Protein AF-A0A8S1IQI3-F1 (afdb_monomer_lite)

Structure (mmCIF, N/CA/C/O backbone):
data_AF-A0A8S1IQI3-F1
#
_entry.id   AF-A0A8S1IQI3-F1
#
loop_
_atom_site.group_PDB
_atom_site.id
_atom_site.type_symbol
_atom_site.label_atom_id
_atom_site.label_alt_id
_atom_site.label_comp_id
_atom_site.label_asym_id
_atom_site.label_entity_id
_atom_site.label_seq_id
_atom_site.pdbx_PDB_ins_code
_atom_site.Cartn_x
_atom_site.Cartn_y
_atom_site.Cartn_z
_atom_site.occupancy
_atom_site.B_iso_or_equiv
_atom_site.auth_seq_id
_atom_site.auth_comp_id
_atom_site.auth_asym_id
_atom_site.auth_atom_id
_atom_site.pdbx_PDB_model_num
ATOM 1 N N . GLU A 1 1 ? 33.396 -19.243 -4.203 1.00 84.50 1 GLU A N 1
ATOM 2 C CA . GLU A 1 1 ? 33.666 -18.156 -3.233 1.00 84.50 1 GLU A CA 1
ATOM 3 C C . GLU A 1 1 ? 32.642 -17.021 -3.334 1.00 84.50 1 GLU A C 1
ATOM 5 O O . GLU A 1 1 ? 32.035 -16.670 -2.332 1.00 84.50 1 GLU A O 1
ATOM 10 N N . GLU A 1 2 ? 32.372 -16.504 -4.535 1.00 88.75 2 GLU A N 1
ATOM 11 C CA . GLU A 1 2 ? 31.407 -15.418 -4.784 1.00 88.75 2 GLU A CA 1
ATOM 12 C C . GLU A 1 2 ? 29.975 -15.721 -4.306 1.00 88.75 2 GLU A C 1
ATOM 14 O O . GLU A 1 2 ? 29.384 -14.928 -3.577 1.00 88.75 2 GLU A O 1
ATOM 19 N N . ALA A 1 3 ? 29.456 -16.923 -4.577 1.00 89.69 3 ALA A N 1
ATOM 20 C CA . ALA A 1 3 ? 28.143 -17.346 -4.081 1.00 89.69 3 ALA A CA 1
ATOM 21 C C . ALA A 1 3 ? 28.041 -17.363 -2.539 1.00 89.69 3 ALA A C 1
ATOM 23 O O . ALA A 1 3 ? 26.967 -17.141 -1.983 1.00 89.69 3 ALA A O 1
ATOM 24 N N . ALA A 1 4 ? 29.148 -17.609 -1.828 1.00 91.69 4 ALA A N 1
ATOM 25 C CA . ALA A 1 4 ? 29.169 -17.572 -0.366 1.00 91.69 4 ALA A CA 1
ATOM 26 C C . ALA A 1 4 ? 29.151 -16.128 0.160 1.00 91.69 4 ALA A C 1
ATOM 28 O O . ALA A 1 4 ? 28.456 -15.850 1.136 1.00 91.69 4 ALA A O 1
ATOM 29 N N . LYS A 1 5 ? 29.849 -15.205 -0.522 1.00 92.81 5 LYS A N 1
ATOM 30 C CA . LYS A 1 5 ? 29.788 -13.762 -0.234 1.00 92.81 5 LYS A CA 1
ATOM 31 C C . LYS A 1 5 ? 28.371 -13.228 -0.448 1.00 92.81 5 LYS A C 1
ATOM 33 O O . LYS A 1 5 ? 27.832 -12.593 0.450 1.00 92.81 5 LYS A O 1
ATOM 38 N N . LEU A 1 6 ? 27.731 -13.589 -1.564 1.00 91.94 6 LEU A N 1
ATOM 39 C CA . LEU A 1 6 ? 26.362 -13.165 -1.875 1.00 91.94 6 LEU A CA 1
ATOM 40 C C . LEU A 1 6 ? 25.354 -13.637 -0.813 1.00 91.94 6 LEU A C 1
ATOM 42 O O . LEU A 1 6 ? 24.546 -12.852 -0.327 1.00 91.94 6 LEU A O 1
ATOM 46 N N . ARG A 1 7 ? 25.446 -14.906 -0.389 1.00 93.50 7 ARG A N 1
ATOM 47 C CA . ARG A 1 7 ? 24.593 -15.460 0.678 1.00 93.50 7 ARG A CA 1
ATOM 48 C C . ARG A 1 7 ? 24.831 -14.791 2.030 1.00 93.50 7 ARG A C 1
ATOM 50 O O . ARG A 1 7 ? 23.880 -14.607 2.782 1.00 93.50 7 ARG A O 1
ATOM 57 N N . LYS A 1 8 ? 26.080 -14.443 2.354 1.00 94.50 8 LYS A N 1
ATOM 58 C CA . LYS A 1 8 ? 26.407 -13.723 3.591 1.00 94.50 8 LYS A CA 1
ATOM 59 C C . LYS A 1 8 ? 25.780 -12.326 3.587 1.00 94.50 8 LYS A C 1
ATOM 61 O O . LYS A 1 8 ? 25.061 -12.005 4.525 1.00 94.50 8 LYS A O 1
ATOM 66 N N . CYS A 1 9 ? 25.961 -11.562 2.508 1.00 91.94 9 CYS A N 1
ATOM 67 C CA . CYS A 1 9 ? 25.351 -10.239 2.364 1.00 91.94 9 CYS A CA 1
ATOM 68 C C . CYS A 1 9 ? 23.815 -10.298 2.397 1.00 91.94 9 CYS A C 1
ATOM 70 O O . CYS A 1 9 ? 23.189 -9.449 3.024 1.00 91.94 9 CYS A O 1
ATOM 72 N N . ALA A 1 10 ? 23.200 -11.310 1.772 1.00 89.19 10 ALA A N 1
ATOM 73 C CA . ALA A 1 10 ? 21.749 -11.501 1.824 1.00 89.19 10 ALA A CA 1
ATOM 74 C C . ALA A 1 10 ? 21.250 -11.723 3.263 1.00 89.19 10 ALA A C 1
ATOM 76 O O . ALA A 1 10 ? 20.321 -11.051 3.696 1.00 89.19 10 ALA A O 1
ATOM 77 N N . ARG A 1 11 ? 21.922 -12.586 4.038 1.00 92.50 11 ARG A N 1
ATOM 78 C CA . ARG A 1 11 ? 21.576 -12.833 5.449 1.00 92.50 11 ARG A CA 1
ATOM 79 C C . ARG A 1 11 ? 21.766 -11.606 6.334 1.00 92.50 11 ARG A C 1
ATOM 81 O O . ARG A 1 11 ? 20.945 -11.360 7.207 1.00 92.50 11 ARG A O 1
ATOM 88 N N . GLU A 1 12 ? 22.839 -10.847 6.126 1.00 93.56 12 GLU A N 1
ATOM 89 C CA . GLU A 1 12 ? 23.081 -9.597 6.859 1.00 93.56 12 GLU A CA 1
ATOM 90 C C . GLU A 1 12 ? 21.984 -8.567 6.566 1.00 93.56 12 GLU A C 1
ATOM 92 O O . GLU A 1 12 ? 21.479 -7.925 7.486 1.00 93.56 12 GLU A O 1
ATOM 97 N N . ARG A 1 13 ? 21.551 -8.468 5.303 1.00 89.12 13 ARG A N 1
ATOM 98 C CA . ARG A 1 13 ? 20.430 -7.610 4.909 1.00 89.12 13 ARG A CA 1
ATOM 99 C C . ARG A 1 13 ? 19.114 -8.068 5.533 1.00 89.12 13 ARG A C 1
ATOM 101 O O . ARG A 1 13 ? 18.403 -7.246 6.096 1.00 89.12 13 ARG A O 1
ATOM 108 N N . GLU A 1 14 ? 18.800 -9.360 5.481 1.00 89.00 14 GLU A N 1
ATOM 109 C CA . GLU A 1 14 ? 17.601 -9.918 6.122 1.00 89.00 14 GLU A CA 1
ATOM 110 C C . GLU A 1 14 ? 17.593 -9.676 7.638 1.00 89.00 14 GLU A C 1
ATOM 112 O O . GLU A 1 14 ? 16.564 -9.293 8.193 1.00 89.00 14 GLU A O 1
ATOM 117 N N . ALA A 1 15 ? 18.739 -9.847 8.305 1.00 92.81 15 ALA A N 1
ATOM 118 C CA . ALA A 1 15 ? 18.881 -9.572 9.732 1.00 92.81 15 ALA A CA 1
ATOM 119 C C . ALA A 1 15 ? 18.681 -8.082 10.051 1.00 92.81 15 ALA A C 1
ATOM 121 O O . ALA A 1 15 ? 17.967 -7.752 10.995 1.00 92.81 15 ALA A O 1
ATOM 122 N N . SER A 1 16 ? 19.245 -7.184 9.238 1.00 92.06 16 SER A N 1
ATOM 123 C CA . SER A 1 16 ? 19.033 -5.739 9.375 1.00 92.06 16 SER A CA 1
ATOM 124 C C . SER A 1 16 ? 17.568 -5.350 9.163 1.00 92.06 16 SER A C 1
ATOM 126 O O . SER A 1 16 ? 17.027 -4.566 9.940 1.00 92.06 16 SER A O 1
ATOM 128 N N . ASN A 1 17 ? 16.911 -5.908 8.142 1.00 90.81 17 ASN A N 1
ATOM 129 C CA . ASN A 1 17 ? 15.495 -5.657 7.863 1.00 90.81 17 ASN A CA 1
ATOM 130 C C . ASN A 1 17 ? 14.622 -6.116 9.040 1.00 90.81 17 ASN A C 1
ATOM 132 O O . ASN A 1 17 ? 13.734 -5.394 9.484 1.00 90.81 17 ASN A O 1
ATOM 136 N N . ARG A 1 18 ? 14.907 -7.304 9.586 1.00 92.75 18 ARG A N 1
ATOM 137 C CA . ARG A 1 18 ? 14.199 -7.834 10.754 1.00 92.75 18 ARG A CA 1
ATOM 138 C C . ARG A 1 18 ? 14.389 -6.950 11.984 1.00 92.75 18 ARG A C 1
ATOM 140 O O . ARG A 1 18 ? 13.404 -6.625 12.635 1.00 92.75 18 ARG A O 1
ATOM 147 N N . ALA A 1 19 ? 15.615 -6.503 12.249 1.00 93.75 19 ALA A N 1
ATOM 148 C CA . ALA A 1 19 ? 15.902 -5.610 13.367 1.00 93.75 19 ALA A CA 1
ATOM 149 C C . ALA A 1 19 ? 15.126 -4.284 13.266 1.00 93.75 19 ALA A C 1
ATOM 151 O O . ALA A 1 19 ? 14.633 -3.786 14.272 1.00 93.75 19 ALA A O 1
ATOM 152 N N . GLN A 1 20 ? 14.958 -3.719 12.064 1.00 91.81 20 GLN A N 1
ATOM 153 C CA . GLN A 1 20 ? 14.146 -2.509 11.873 1.00 91.81 20 GLN A CA 1
ATOM 154 C C . GLN A 1 20 ? 12.665 -2.736 12.208 1.00 91.81 20 GLN A C 1
ATOM 156 O O . GLN A 1 20 ? 12.056 -1.897 12.871 1.00 91.81 2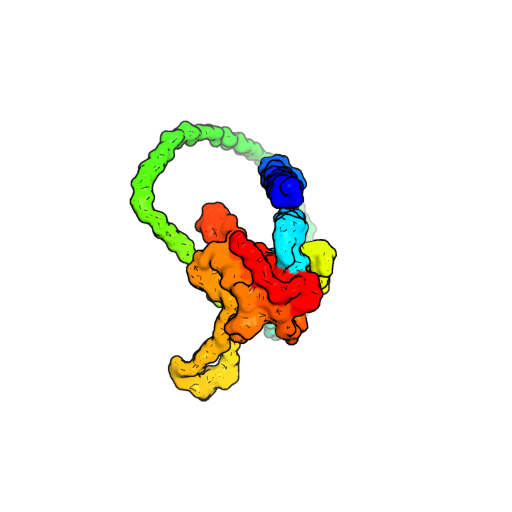0 GLN A O 1
ATOM 161 N N . ILE A 1 21 ? 12.100 -3.873 11.791 1.00 90.75 21 ILE A N 1
ATOM 162 C CA . ILE A 1 21 ? 10.708 -4.247 12.091 1.00 90.75 21 ILE A CA 1
ATOM 163 C C . ILE A 1 21 ? 10.520 -4.483 13.595 1.00 90.75 21 ILE A C 1
ATOM 165 O O . ILE A 1 21 ? 9.550 -4.001 14.181 1.00 90.75 21 ILE A O 1
ATOM 169 N N . GLU A 1 22 ? 11.451 -5.197 14.230 1.00 93.62 22 GLU A N 1
ATOM 170 C CA . GLU A 1 22 ? 11.434 -5.462 15.673 1.00 93.62 22 GLU A CA 1
ATOM 171 C C . GLU A 1 22 ? 11.546 -4.163 16.479 1.00 93.62 22 GLU A C 1
ATOM 173 O O . GLU A 1 22 ? 10.767 -3.957 17.407 1.00 93.62 22 GLU A O 1
ATOM 178 N N . ASN A 1 23 ? 12.431 -3.246 16.079 1.00 91.94 23 ASN A N 1
ATOM 179 C CA . ASN A 1 23 ? 12.573 -1.939 16.720 1.00 91.94 23 ASN A CA 1
ATOM 180 C C . ASN A 1 23 ? 11.294 -1.101 16.611 1.00 91.94 23 ASN A C 1
ATOM 182 O O . ASN A 1 23 ? 10.874 -0.504 17.600 1.00 91.94 23 ASN A O 1
ATOM 186 N N . LEU A 1 24 ? 10.651 -1.070 15.438 1.00 91.56 24 LEU A N 1
ATOM 187 C CA . LEU A 1 24 ? 9.385 -0.352 15.279 1.00 91.56 24 LEU A CA 1
ATOM 188 C C . LEU A 1 24 ? 8.278 -0.984 16.131 1.00 91.56 24 LEU A C 1
ATOM 190 O O . LEU A 1 24 ? 7.539 -0.272 16.803 1.00 91.56 24 LEU A O 1
ATOM 194 N N . SER A 1 25 ? 8.202 -2.314 16.156 1.00 90.12 25 SER A N 1
ATOM 195 C CA . SER A 1 25 ? 7.224 -3.043 16.973 1.00 90.12 25 SER A CA 1
ATOM 196 C C . SER A 1 25 ? 7.428 -2.779 18.468 1.00 90.12 25 SER A C 1
ATOM 198 O O . SER A 1 25 ? 6.461 -2.565 19.195 1.00 90.12 25 SER A O 1
ATOM 200 N N . ALA A 1 26 ? 8.683 -2.737 18.924 1.00 91.69 26 ALA A N 1
ATOM 201 C CA . ALA A 1 26 ? 9.029 -2.402 20.300 1.00 91.69 26 ALA A CA 1
ATOM 202 C C . ALA A 1 26 ? 8.663 -0.951 20.651 1.00 91.69 26 ALA A C 1
ATOM 204 O O . ALA A 1 26 ? 8.119 -0.721 21.727 1.00 91.69 26 ALA A O 1
ATOM 205 N N . ALA A 1 27 ? 8.898 0.004 19.743 1.00 90.25 27 ALA A N 1
ATOM 206 C CA . ALA A 1 27 ? 8.535 1.412 19.930 1.00 90.25 27 ALA A CA 1
ATOM 207 C C . ALA A 1 27 ? 7.010 1.632 19.997 1.00 90.25 27 ALA A C 1
ATOM 209 O O . ALA A 1 27 ? 6.528 2.480 20.745 1.00 90.25 27 ALA A O 1
ATOM 210 N N . VAL A 1 28 ? 6.232 0.849 19.241 1.00 89.69 28 VAL A N 1
ATOM 211 C CA . VAL A 1 28 ? 4.763 0.849 19.349 1.00 89.69 28 VAL A CA 1
ATOM 212 C C . VAL A 1 28 ? 4.325 0.247 20.685 1.00 89.69 28 VAL A C 1
ATOM 214 O O . VAL A 1 28 ? 3.498 0.829 21.379 1.00 89.69 28 VAL A O 1
ATOM 217 N N . ALA A 1 29 ? 4.907 -0.888 21.084 1.00 89.12 29 ALA A N 1
ATOM 218 C CA . ALA A 1 29 ? 4.564 -1.557 22.339 1.00 89.12 29 ALA A CA 1
ATOM 219 C C . ALA A 1 29 ? 4.942 -0.740 23.588 1.00 89.12 29 ALA A C 1
ATOM 221 O O . ALA A 1 29 ? 4.267 -0.840 24.610 1.00 89.12 29 ALA A O 1
ATOM 222 N N . SER A 1 30 ? 6.004 0.068 23.518 1.00 91.38 30 SER A N 1
ATOM 223 C CA . SER A 1 30 ? 6.426 0.963 24.601 1.00 91.38 30 SER A CA 1
ATOM 224 C C . SER A 1 30 ? 5.626 2.269 24.671 1.00 91.38 30 SER A C 1
ATOM 226 O O . SER A 1 30 ? 5.802 3.026 25.625 1.00 91.38 30 SER A O 1
ATOM 228 N N . GLY A 1 31 ? 4.770 2.548 23.681 1.00 87.62 31 GLY A N 1
ATOM 229 C CA . GLY A 1 31 ? 4.043 3.812 23.570 1.00 87.62 31 GLY A CA 1
ATOM 230 C C . GLY A 1 31 ? 4.914 5.002 23.150 1.00 87.62 31 GLY A C 1
ATOM 231 O O . GLY A 1 31 ? 4.476 6.141 23.279 1.00 87.62 31 GLY A O 1
ATOM 232 N N . GLU A 1 32 ? 6.135 4.771 22.650 1.00 87.00 32 GLU A N 1
ATOM 233 C CA . GLU A 1 32 ? 6.993 5.833 22.097 1.00 87.00 32 GLU A CA 1
ATOM 234 C C . GLU A 1 32 ? 6.348 6.473 20.858 1.00 87.00 32 GLU A C 1
ATOM 236 O O . GLU A 1 32 ? 6.456 7.680 20.637 1.00 87.00 32 GLU A O 1
ATOM 241 N N . VAL A 1 33 ? 5.650 5.666 20.055 1.00 82.12 33 VAL A N 1
ATOM 242 C CA . VAL A 1 33 ? 4.897 6.141 18.892 1.00 82.12 33 VAL A CA 1
ATOM 243 C C . VAL A 1 33 ? 3.468 6.463 19.319 1.00 82.12 33 VAL A C 1
ATOM 245 O O . VAL A 1 33 ? 2.634 5.571 19.451 1.00 82.12 33 VAL A O 1
ATOM 248 N N . VAL A 1 34 ? 3.204 7.751 19.544 1.00 77.81 34 VAL A N 1
ATOM 249 C CA . VAL A 1 34 ? 1.890 8.253 19.983 1.00 77.81 34 VAL A CA 1
ATOM 250 C C . VAL A 1 34 ? 0.991 8.617 18.796 1.00 77.81 34 VAL A C 1
ATOM 252 O O . VAL A 1 34 ? -0.219 8.421 18.859 1.00 77.81 34 VAL A O 1
ATOM 255 N N . ASP A 1 35 ? 1.573 9.125 17.705 1.00 87.44 35 ASP A N 1
ATOM 256 C CA . ASP A 1 35 ? 0.842 9.540 16.502 1.00 87.44 35 ASP A CA 1
ATOM 257 C C . ASP A 1 35 ? 0.731 8.380 15.485 1.00 87.44 35 ASP A C 1
ATOM 259 O O . ASP A 1 35 ? 1.764 7.896 14.999 1.00 87.44 35 ASP A O 1
ATOM 263 N N . PRO A 1 36 ? -0.490 7.948 15.103 1.00 85.62 36 PRO A N 1
ATOM 264 C CA . PRO A 1 36 ? -0.699 6.940 14.062 1.00 85.62 36 PRO A CA 1
ATOM 265 C C . PRO A 1 36 ? -0.048 7.293 12.717 1.00 85.62 36 PRO A C 1
ATOM 267 O O . PRO A 1 36 ? 0.413 6.400 12.002 1.00 85.62 36 PRO A O 1
ATOM 270 N N . LEU A 1 37 ? 0.039 8.580 12.365 1.00 88.19 37 LEU A N 1
ATOM 271 C CA . LEU A 1 37 ? 0.679 8.995 11.115 1.00 88.19 37 LEU A CA 1
ATOM 272 C C . LEU A 1 37 ? 2.198 8.802 11.165 1.00 88.19 37 LEU A C 1
ATOM 274 O O . LEU A 1 37 ? 2.797 8.428 10.155 1.00 88.19 37 LEU A O 1
ATOM 278 N N . ASP A 1 38 ? 2.835 8.998 12.324 1.00 89.25 38 ASP A N 1
ATOM 279 C CA . ASP A 1 38 ? 4.263 8.702 12.492 1.00 89.25 38 ASP A CA 1
ATOM 280 C C . ASP A 1 38 ? 4.541 7.199 12.354 1.00 89.25 38 ASP A C 1
ATOM 282 O O . ASP A 1 38 ? 5.490 6.804 11.671 1.00 89.25 38 ASP A O 1
ATOM 286 N N . LEU A 1 39 ? 3.660 6.347 12.896 1.00 90.50 39 LEU A N 1
ATOM 287 C CA . LEU A 1 39 ? 3.737 4.899 12.683 1.00 90.50 39 LEU A CA 1
ATOM 288 C C . LEU A 1 39 ? 3.705 4.555 11.189 1.00 90.50 39 LEU A C 1
ATOM 290 O O . LEU A 1 39 ? 4.573 3.830 10.696 1.00 90.50 39 LEU A O 1
ATOM 294 N N . PHE A 1 40 ? 2.742 5.105 10.448 1.00 91.50 40 PHE A N 1
ATOM 295 C CA . PHE A 1 40 ? 2.626 4.865 9.012 1.00 91.50 40 PHE A CA 1
ATOM 296 C C . PHE A 1 40 ? 3.835 5.372 8.223 1.00 91.50 40 PHE A C 1
ATOM 298 O O . PHE A 1 40 ? 4.307 4.665 7.329 1.00 91.50 40 PHE A O 1
ATOM 305 N N . ARG A 1 41 ? 4.398 6.535 8.576 1.00 90.56 41 ARG A N 1
ATOM 306 C CA . ARG A 1 41 ? 5.619 7.062 7.940 1.00 90.56 41 ARG A CA 1
ATOM 307 C C . ARG A 1 41 ? 6.810 6.136 8.160 1.00 90.56 41 ARG A C 1
ATOM 309 O O . ARG A 1 41 ? 7.521 5.817 7.204 1.00 90.56 41 ARG A O 1
ATOM 316 N N . ARG A 1 42 ? 7.009 5.652 9.390 1.00 90.94 42 ARG A N 1
ATOM 317 C CA . ARG A 1 42 ? 8.083 4.697 9.711 1.00 90.94 42 ARG A CA 1
ATOM 318 C C . ARG A 1 42 ? 7.891 3.373 8.966 1.00 90.94 42 ARG A C 1
ATOM 320 O O . ARG A 1 42 ? 8.841 2.890 8.353 1.00 90.94 42 ARG A O 1
ATOM 327 N N . CYS A 1 43 ? 6.671 2.830 8.937 1.00 91.75 43 CYS A N 1
ATOM 328 C CA . CYS A 1 43 ? 6.334 1.631 8.160 1.00 91.75 43 CYS A CA 1
ATOM 329 C C . CYS A 1 43 ? 6.647 1.806 6.667 1.00 91.75 43 CYS A C 1
ATOM 331 O O . CYS A 1 43 ? 7.324 0.963 6.075 1.00 91.75 43 CYS A O 1
ATOM 333 N N . ALA A 1 44 ? 6.205 2.912 6.061 1.00 91.69 44 ALA A N 1
ATOM 334 C CA . ALA A 1 44 ? 6.456 3.200 4.653 1.00 91.69 44 ALA A CA 1
ATOM 335 C C . ALA A 1 44 ? 7.959 3.319 4.350 1.00 91.69 44 ALA A C 1
ATOM 337 O O . ALA A 1 44 ? 8.431 2.783 3.345 1.00 91.69 44 ALA A O 1
ATOM 338 N N . GLY A 1 45 ? 8.721 3.954 5.247 1.00 90.25 45 GLY A N 1
ATOM 339 C CA . GLY A 1 45 ? 10.178 4.052 5.159 1.00 90.25 45 GLY A CA 1
ATOM 340 C C . GLY A 1 45 ? 10.881 2.692 5.210 1.00 90.25 45 GLY A C 1
ATOM 341 O O . GLY A 1 45 ? 11.749 2.427 4.378 1.00 90.25 45 GLY A O 1
ATOM 342 N N . ILE A 1 46 ? 10.479 1.805 6.129 1.00 91.25 46 ILE A N 1
ATOM 343 C CA . ILE A 1 46 ? 11.027 0.440 6.221 1.00 91.25 46 ILE A CA 1
ATOM 344 C C . ILE A 1 46 ? 10.725 -0.339 4.940 1.00 91.25 46 ILE A C 1
ATOM 346 O O . ILE A 1 46 ? 11.632 -0.923 4.355 1.00 91.25 46 ILE A O 1
ATOM 350 N N . VAL A 1 47 ? 9.483 -0.316 4.447 1.00 91.44 47 VAL A N 1
ATOM 351 C CA . VAL A 1 47 ? 9.120 -1.030 3.210 1.00 91.44 47 VAL A CA 1
ATOM 352 C C . VAL A 1 47 ? 9.935 -0.523 2.019 1.00 91.44 47 VAL A C 1
ATOM 354 O O . VAL A 1 47 ? 10.498 -1.334 1.282 1.00 91.44 47 VAL A O 1
ATOM 357 N N . ALA A 1 48 ? 10.064 0.794 1.854 1.00 88.88 48 ALA A N 1
ATOM 358 C CA . ALA A 1 48 ? 10.848 1.377 0.767 1.00 88.88 48 ALA A CA 1
ATOM 359 C C . ALA A 1 48 ? 12.353 1.039 0.864 1.00 88.88 48 ALA A C 1
ATOM 361 O O . ALA A 1 48 ? 13.013 0.846 -0.156 1.00 88.88 48 ALA A O 1
ATOM 362 N N . ALA A 1 49 ? 12.908 0.930 2.076 1.00 87.62 49 ALA A N 1
ATOM 363 C CA . ALA A 1 49 ? 14.314 0.572 2.288 1.00 87.62 49 ALA A CA 1
ATOM 364 C C . ALA A 1 49 ? 14.585 -0.938 2.127 1.00 87.62 49 ALA A C 1
ATOM 366 O O . ALA A 1 49 ? 15.635 -1.357 1.623 1.00 87.62 49 ALA A O 1
ATOM 367 N N . CYS A 1 50 ? 13.646 -1.774 2.567 1.00 88.62 50 CYS A N 1
ATOM 368 C CA . CYS A 1 50 ? 13.825 -3.219 2.654 1.00 88.62 50 CYS A CA 1
ATOM 369 C C . CYS A 1 50 ? 13.412 -3.964 1.381 1.00 88.62 50 CYS A C 1
ATOM 371 O O . CYS A 1 50 ? 13.901 -5.075 1.163 1.00 88.62 50 CYS A O 1
ATOM 373 N N . THR A 1 51 ? 12.555 -3.377 0.543 1.00 88.38 51 THR A N 1
ATOM 374 C CA . THR A 1 51 ? 11.987 -4.036 -0.643 1.00 88.38 51 THR A CA 1
ATOM 375 C C . THR A 1 51 ? 12.499 -3.435 -1.957 1.00 88.38 51 THR A C 1
ATOM 377 O O . THR A 1 51 ? 13.308 -2.508 -1.974 1.00 88.38 51 THR A O 1
ATOM 380 N N . ALA A 1 52 ? 12.071 -4.011 -3.085 1.00 86.94 52 ALA A N 1
ATOM 381 C CA . ALA A 1 52 ? 12.313 -3.439 -4.410 1.00 86.94 52 ALA A CA 1
ATOM 382 C C . ALA A 1 52 ? 11.326 -2.309 -4.760 1.00 86.94 52 ALA A C 1
ATOM 384 O O . ALA A 1 52 ? 11.539 -1.611 -5.754 1.00 86.94 52 ALA A O 1
ATOM 385 N N . ALA A 1 53 ? 10.259 -2.136 -3.969 1.00 89.88 53 ALA A N 1
ATOM 386 C CA . ALA A 1 53 ? 9.295 -1.066 -4.157 1.00 89.88 53 ALA A CA 1
ATOM 387 C C . ALA A 1 53 ? 9.955 0.274 -3.826 1.00 89.88 53 ALA A C 1
ATOM 389 O O . ALA A 1 53 ? 10.496 0.471 -2.739 1.00 89.88 53 ALA A O 1
ATOM 390 N N . LYS A 1 54 ? 9.927 1.196 -4.787 1.00 85.19 54 LYS A N 1
ATOM 391 C CA . LYS A 1 54 ? 10.468 2.551 -4.608 1.00 85.19 54 LYS A CA 1
ATOM 392 C C . LYS A 1 54 ? 9.461 3.494 -3.981 1.00 85.19 54 LYS A C 1
ATOM 394 O O . LYS A 1 54 ? 9.828 4.546 -3.478 1.00 85.19 54 LYS A O 1
ATOM 399 N N . SER A 1 55 ? 8.192 3.128 -4.049 1.00 90.62 55 SER A N 1
ATOM 400 C CA . SER A 1 55 ? 7.079 3.921 -3.565 1.00 90.62 55 SER A CA 1
ATOM 401 C C . SER A 1 55 ? 6.306 3.073 -2.578 1.00 90.62 55 SER A C 1
ATOM 403 O O . SER A 1 55 ? 5.920 1.950 -2.892 1.00 90.62 55 SER A O 1
ATOM 405 N N . CYS A 1 56 ? 6.128 3.601 -1.374 1.00 93.81 56 CYS A N 1
ATOM 406 C CA . CYS A 1 56 ? 5.263 3.023 -0.360 1.00 93.81 56 CYS A CA 1
ATOM 407 C C . CYS A 1 56 ? 4.417 4.147 0.222 1.00 93.81 56 CYS A C 1
ATOM 409 O O . CYS A 1 56 ? 4.950 5.214 0.522 1.00 93.81 56 CYS A O 1
ATOM 411 N N . TYR A 1 57 ? 3.116 3.937 0.342 1.00 94.00 57 TYR A N 1
ATOM 412 C CA . TYR A 1 57 ? 2.171 4.943 0.809 1.00 94.00 57 TYR A CA 1
ATOM 413 C C . TYR A 1 57 ? 1.022 4.287 1.562 1.00 94.00 57 TYR A C 1
ATOM 415 O O . TYR A 1 57 ? 0.741 3.100 1.393 1.00 94.00 57 TYR A O 1
ATOM 423 N N . VAL A 1 58 ? 0.371 5.066 2.418 1.00 94.94 58 VAL A N 1
ATOM 424 C CA . VAL A 1 58 ? -0.752 4.615 3.236 1.00 94.94 58 VAL A CA 1
ATOM 425 C C . VAL A 1 58 ? -1.983 5.428 2.893 1.00 94.94 58 VAL A C 1
ATOM 427 O O . VAL A 1 58 ? -1.918 6.656 2.836 1.00 94.94 58 VAL A O 1
ATOM 430 N N . ALA A 1 59 ? -3.094 4.725 2.693 1.00 94.94 59 ALA A N 1
ATOM 431 C CA . ALA A 1 59 ? -4.410 5.332 2.601 1.00 94.94 59 ALA A CA 1
ATOM 432 C C . ALA A 1 59 ? -5.276 4.953 3.804 1.00 94.94 59 ALA A C 1
ATOM 434 O O . ALA A 1 59 ? -5.253 3.798 4.225 1.00 94.94 59 ALA A O 1
ATOM 435 N N . LEU A 1 60 ? -6.033 5.901 4.344 1.00 94.56 60 LEU A N 1
ATOM 436 C CA . LEU A 1 60 ? -7.062 5.652 5.349 1.00 94.56 60 LEU A CA 1
ATOM 437 C C . LEU A 1 60 ? -8.367 5.260 4.661 1.00 94.56 60 LEU A C 1
ATOM 439 O O . LEU A 1 60 ? -8.660 5.734 3.565 1.00 94.56 60 LEU A O 1
ATOM 443 N N . VAL A 1 61 ? -9.136 4.383 5.304 1.00 95.12 61 VAL A N 1
ATOM 444 C CA . VAL A 1 61 ? -10.511 4.076 4.900 1.00 95.12 61 VAL A CA 1
ATOM 445 C C . VAL A 1 61 ? -11.411 5.093 5.591 1.00 95.12 61 VAL A C 1
ATOM 447 O O . VAL A 1 61 ? -11.492 5.091 6.818 1.00 95.12 61 VAL A O 1
ATOM 450 N N . VAL A 1 62 ? -12.034 5.973 4.809 1.00 93.69 62 VAL A N 1
ATOM 451 C CA . VAL A 1 62 ? -12.815 7.106 5.319 1.00 93.69 62 VAL A CA 1
ATOM 452 C C . VAL A 1 62 ? -14.268 6.959 4.889 1.00 93.69 62 VAL A C 1
ATOM 454 O O . VAL A 1 62 ? -14.562 6.748 3.707 1.00 93.69 62 VAL A O 1
ATOM 457 N N . ASP A 1 63 ? -15.175 7.068 5.856 1.00 87.75 63 ASP A N 1
ATOM 458 C CA . ASP A 1 63 ? -16.609 7.142 5.603 1.00 87.75 63 ASP A CA 1
ATOM 459 C C . ASP A 1 63 ? -16.947 8.529 5.054 1.00 87.75 63 ASP A C 1
ATOM 461 O O . ASP A 1 63 ? -16.472 9.546 5.557 1.00 87.75 63 ASP A O 1
ATOM 465 N N . LYS A 1 64 ? -17.773 8.593 4.008 1.00 72.56 64 LYS A N 1
ATOM 466 C CA . LYS A 1 64 ? -18.307 9.875 3.551 1.00 72.56 64 LYS A CA 1
ATOM 467 C C . LYS A 1 64 ? -19.241 10.414 4.638 1.00 72.56 64 LYS A C 1
ATOM 469 O O . LYS A 1 64 ? -20.350 9.901 4.775 1.00 72.56 64 LYS A O 1
ATOM 474 N N . GLU A 1 65 ? -18.811 11.433 5.381 1.00 59.00 65 GLU A N 1
ATOM 475 C CA . GLU A 1 65 ? -19.733 12.236 6.188 1.00 59.00 65 GLU A CA 1
ATOM 476 C C . GLU A 1 65 ? -20.813 12.792 5.246 1.00 59.00 65 GLU A C 1
ATOM 478 O O . GLU A 1 65 ? -20.515 13.425 4.225 1.00 59.00 65 GLU A O 1
ATOM 483 N N . GLU A 1 66 ? -22.077 12.462 5.520 1.00 51.16 66 GLU A N 1
ATOM 484 C CA . GLU A 1 66 ? -23.197 13.125 4.858 1.00 51.16 66 GLU A CA 1
ATOM 485 C C . GLU A 1 66 ? -23.145 14.603 5.272 1.00 51.16 66 GLU A C 1
ATOM 487 O O . GLU A 1 66 ? -22.948 14.872 6.459 1.00 51.16 66 GLU A O 1
ATOM 492 N N . PRO A 1 67 ? -23.249 15.563 4.329 1.00 52.06 67 PRO A N 1
ATOM 493 C CA . PRO A 1 67 ? -23.295 16.969 4.702 1.00 52.06 67 PRO A CA 1
ATOM 494 C C . PRO A 1 67 ? -24.444 17.148 5.691 1.00 52.06 67 PRO A C 1
ATOM 496 O O . PRO A 1 67 ? -25.560 16.696 5.413 1.00 52.06 67 PRO A O 1
ATOM 499 N N . GLU A 1 68 ? -24.155 17.743 6.852 1.00 50.72 68 GLU A N 1
ATOM 500 C CA . GLU A 1 68 ? -25.197 18.076 7.819 1.00 50.72 68 GLU A CA 1
ATOM 501 C C . GLU A 1 68 ? -26.287 18.843 7.064 1.00 50.72 68 GLU A C 1
ATOM 503 O O . GLU A 1 68 ? -25.952 19.756 6.300 1.00 50.72 68 GLU A O 1
ATOM 508 N N . PRO A 1 69 ? -27.564 18.436 7.178 1.00 55.16 69 PRO A N 1
ATOM 509 C CA . PRO A 1 69 ? -28.630 19.126 6.478 1.00 55.16 69 PRO A CA 1
ATOM 510 C C . PRO A 1 69 ? -28.558 20.595 6.880 1.00 55.16 69 PRO A C 1
ATOM 512 O O . PRO A 1 69 ? -28.613 20.901 8.074 1.00 55.16 69 PRO A O 1
ATOM 515 N N . GLU A 1 70 ? -28.391 21.482 5.894 1.00 49.91 70 GLU A N 1
ATOM 516 C CA . GLU A 1 70 ? -28.577 22.913 6.096 1.00 49.91 70 GLU A CA 1
ATOM 517 C C . GLU A 1 70 ? -29.960 23.049 6.729 1.00 49.91 70 GLU A C 1
ATOM 519 O O . GLU A 1 70 ? -30.974 22.728 6.105 1.00 49.91 70 GLU A O 1
ATOM 524 N N . LEU A 1 71 ? -29.996 23.396 8.018 1.00 61.34 71 LEU A N 1
ATOM 525 C CA . LEU A 1 71 ? -31.234 23.814 8.648 1.00 61.34 71 LEU A CA 1
ATOM 526 C C . LEU A 1 71 ? -31.681 24.999 7.804 1.00 61.34 71 LEU A C 1
ATOM 528 O O . LEU A 1 71 ? -30.973 26.006 7.785 1.00 61.34 71 LEU A O 1
ATOM 532 N N . GLU A 1 72 ? -32.770 24.831 7.049 1.00 58.59 72 GLU A N 1
ATOM 533 C CA . GLU A 1 72 ? -33.427 25.937 6.363 1.00 58.59 72 GLU A CA 1
ATOM 534 C C . GLU A 1 72 ? -33.528 27.057 7.400 1.00 58.59 72 GLU A C 1
ATOM 536 O O . GLU A 1 72 ? -34.165 26.883 8.443 1.00 58.59 72 GLU A O 1
ATOM 541 N N . GLU A 1 73 ? -32.775 28.141 7.192 1.00 50.56 73 GLU A N 1
ATOM 542 C CA . GLU A 1 73 ? -32.889 29.323 8.028 1.00 50.56 73 GLU A CA 1
ATOM 543 C C . GLU A 1 73 ? -34.343 29.760 7.877 1.00 50.56 73 GLU A C 1
ATOM 545 O O . GLU A 1 73 ? -34.749 30.195 6.800 1.00 50.56 73 GLU A O 1
ATOM 550 N N . ASP A 1 74 ? -35.143 29.526 8.922 1.00 46.31 74 ASP A N 1
ATOM 551 C CA . ASP A 1 74 ? -36.524 29.972 8.991 1.00 46.31 74 ASP A CA 1
ATOM 552 C C . ASP A 1 74 ? -36.537 31.462 8.640 1.00 46.31 74 ASP A C 1
ATOM 554 O O . ASP A 1 74 ? -36.087 32.314 9.412 1.00 46.31 74 ASP A O 1
ATOM 558 N N . ASP A 1 75 ? -37.048 31.757 7.449 1.00 50.00 75 ASP A N 1
ATOM 559 C CA . ASP A 1 75 ? -37.268 33.093 6.919 1.00 50.00 75 ASP A CA 1
ATOM 560 C C . ASP A 1 75 ? -38.460 33.699 7.684 1.00 50.00 75 ASP A C 1
ATOM 562 O O . ASP A 1 75 ? -39.585 33.808 7.192 1.00 50.00 75 ASP A O 1
ATOM 566 N N . VAL A 1 76 ? -38.248 34.020 8.965 1.00 47.75 76 VAL A N 1
ATOM 567 C CA . VAL A 1 76 ? -39.179 34.818 9.769 1.00 47.75 76 VAL A CA 1
ATOM 568 C C . VAL A 1 76 ? -38.907 36.293 9.492 1.00 47.75 76 VAL A C 1
ATOM 570 O O . VAL A 1 76 ? -38.363 37.029 10.314 1.00 47.75 76 VAL A O 1
ATOM 573 N N . GLU A 1 77 ? -39.345 36.752 8.320 1.00 47.12 77 GLU A N 1
ATOM 574 C CA . GLU A 1 77 ? -39.782 38.138 8.189 1.00 47.12 77 GLU A CA 1
ATOM 575 C C . GLU A 1 77 ? -41.051 38.327 9.035 1.00 47.12 77 GLU A C 1
ATOM 577 O O . GLU A 1 77 ? -42.166 38.008 8.620 1.00 47.12 77 GLU A O 1
ATOM 582 N N . SER A 1 78 ? -40.900 38.897 10.229 1.00 41.53 78 SER A N 1
ATOM 583 C CA . SER A 1 78 ? -41.935 39.774 10.774 1.00 41.53 78 SER A CA 1
ATOM 584 C C . SER A 1 78 ? -41.316 40.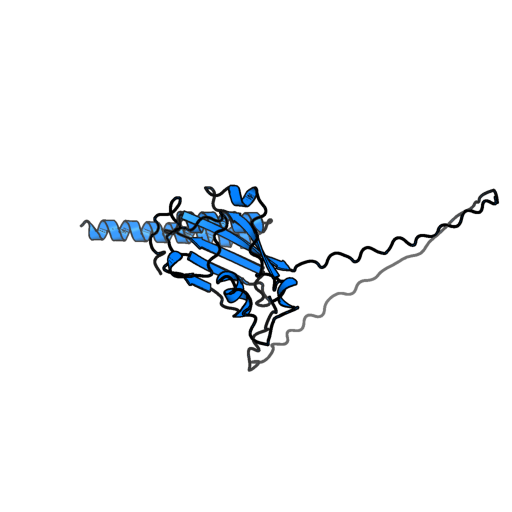829 11.685 1.00 41.53 78 SER A C 1
ATOM 586 O O . SER A 1 78 ? -40.993 40.578 12.846 1.00 41.53 78 SER A O 1
ATOM 588 N N . ASP A 1 79 ? -41.168 42.011 11.102 1.00 41.75 79 ASP A N 1
ATOM 589 C CA . ASP A 1 79 ? -41.024 43.306 11.752 1.00 41.75 79 ASP A CA 1
ATOM 590 C C . ASP A 1 79 ? -42.250 43.571 12.652 1.00 41.75 79 ASP A C 1
ATOM 592 O O . ASP A 1 79 ? -43.371 43.622 12.144 1.00 41.75 79 ASP A O 1
ATOM 596 N N . ASP A 1 80 ? -42.062 43.709 13.969 1.00 41.84 80 ASP A N 1
ATOM 597 C CA . ASP A 1 80 ? -42.875 44.634 14.774 1.00 41.84 80 ASP A CA 1
ATOM 598 C C . ASP A 1 80 ? -42.164 44.991 16.093 1.00 41.84 80 ASP A C 1
ATOM 600 O O . ASP A 1 80 ? -41.890 44.147 16.954 1.00 41.84 80 ASP A O 1
ATOM 604 N N . GLU A 1 81 ? -41.860 46.277 16.246 1.00 45.66 81 GLU A N 1
ATOM 605 C CA . GLU A 1 81 ? -41.360 46.874 17.476 1.00 45.66 81 GLU A CA 1
ATOM 606 C C . GLU A 1 81 ? -42.458 46.974 18.545 1.00 45.66 81 GLU A C 1
ATOM 608 O O . GLU A 1 81 ? -43.515 47.544 18.296 1.00 45.66 81 GLU A O 1
ATOM 613 N N . ALA A 1 82 ? -42.164 46.569 19.786 1.00 39.72 82 ALA A N 1
ATOM 614 C CA . ALA A 1 82 ? -42.620 47.283 20.989 1.00 39.72 82 ALA A CA 1
ATOM 615 C C . ALA A 1 82 ? -41.959 46.733 22.267 1.00 39.72 82 ALA A C 1
ATOM 617 O O . ALA A 1 82 ? -42.432 45.792 22.902 1.00 39.72 82 ALA A O 1
ATOM 618 N N . ASP A 1 83 ? -40.860 47.379 22.646 1.00 38.28 83 ASP A N 1
ATOM 619 C CA . ASP A 1 83 ? -40.644 47.995 23.959 1.00 38.28 83 ASP A CA 1
ATOM 620 C C . ASP A 1 83 ? -41.295 47.329 25.197 1.00 38.28 83 ASP A C 1
ATOM 622 O O . ASP A 1 83 ? -42.492 47.482 25.459 1.00 38.28 83 ASP A O 1
ATOM 626 N N . ARG A 1 84 ? -40.471 46.700 26.052 1.00 39.53 84 ARG A N 1
ATOM 627 C CA . ARG A 1 84 ? -40.655 46.761 27.514 1.00 39.53 84 ARG A CA 1
ATOM 628 C C . ARG A 1 84 ? -39.349 46.557 28.288 1.00 39.53 84 ARG A C 1
ATOM 630 O O . ARG A 1 84 ? -38.788 45.473 28.399 1.00 39.53 84 ARG A O 1
ATOM 637 N N . LEU A 1 85 ? -38.938 47.685 28.846 1.00 39.59 85 LEU A N 1
ATOM 638 C CA . LEU A 1 85 ? -37.855 47.999 29.769 1.00 39.59 85 LEU A CA 1
ATOM 639 C C . LEU A 1 85 ? -37.785 47.171 31.083 1.00 39.59 85 LEU A C 1
ATOM 641 O O . LEU A 1 85 ? -38.767 47.076 31.815 1.00 39.59 85 LEU A O 1
ATOM 645 N N . VAL A 1 86 ? -36.533 46.811 31.432 1.00 39.84 86 VAL A N 1
ATOM 646 C CA . VAL A 1 86 ? -35.845 46.939 32.755 1.00 39.84 86 VAL A CA 1
ATOM 647 C C . VAL A 1 86 ? -35.768 45.714 33.718 1.00 39.84 86 VAL A C 1
ATOM 649 O O . VAL A 1 86 ? -36.692 44.910 33.772 1.00 39.84 86 VAL A O 1
ATOM 652 N N . PRO A 1 87 ? -34.626 45.544 34.452 1.00 44.22 87 PRO A N 1
ATOM 653 C CA . PRO A 1 87 ? -33.952 44.260 34.730 1.00 44.22 87 PRO A CA 1
ATOM 654 C C . PRO A 1 87 ? -33.865 43.923 36.271 1.00 44.22 87 PRO A C 1
ATOM 656 O O . PRO A 1 87 ? -34.653 44.483 37.034 1.00 44.22 87 PRO A O 1
ATOM 659 N N . PRO A 1 88 ? -32.998 42.989 36.763 1.00 57.69 88 PRO A N 1
ATOM 660 C CA . PRO A 1 88 ? -33.170 42.171 37.992 1.00 57.69 88 PRO A CA 1
ATOM 661 C C . PRO A 1 88 ? -32.529 42.829 39.251 1.00 57.69 88 PRO A C 1
ATOM 663 O O . PRO A 1 88 ? -31.988 43.926 39.090 1.00 57.69 88 PRO A O 1
ATOM 666 N N . PRO A 1 89 ? -32.526 42.255 40.494 1.00 49.91 89 PRO A N 1
ATOM 667 C CA . PRO A 1 89 ? -31.604 41.152 40.888 1.00 49.91 89 PRO A CA 1
ATOM 668 C C . PRO A 1 89 ? -32.009 40.287 42.128 1.00 49.91 89 PRO A C 1
ATOM 670 O O . PRO A 1 89 ? -32.954 40.603 42.844 1.00 49.91 89 PRO A O 1
ATOM 673 N N . ALA A 1 90 ? -31.218 39.233 42.407 1.00 36.66 90 ALA A N 1
ATOM 674 C CA . ALA A 1 90 ? -30.618 38.868 43.717 1.00 36.66 90 ALA A CA 1
ATOM 675 C C . ALA A 1 90 ? -30.590 37.347 44.033 1.00 36.66 90 ALA A C 1
ATOM 677 O O . ALA A 1 90 ? -31.611 36.688 44.191 1.00 36.66 90 ALA A O 1
ATOM 678 N N . THR A 1 91 ? -29.353 36.853 44.139 1.00 37.34 91 THR A N 1
ATOM 679 C CA . THR A 1 91 ? -28.785 35.588 44.672 1.00 37.34 91 THR A CA 1
ATOM 680 C C . THR A 1 91 ? -28.969 35.450 46.212 1.00 37.34 91 THR A C 1
ATOM 682 O O . THR A 1 91 ? -29.598 36.356 46.763 1.00 37.34 91 THR A O 1
ATOM 685 N N . PRO A 1 92 ? -28.408 34.464 46.984 1.00 43.41 92 PRO A N 1
ATOM 686 C CA . PRO A 1 92 ? -27.512 33.309 46.696 1.00 43.41 92 PRO A CA 1
ATOM 687 C C . PRO A 1 92 ? -27.851 31.949 47.413 1.00 43.41 92 PRO A C 1
ATOM 689 O O . PRO A 1 92 ? -28.822 31.854 48.152 1.00 43.41 92 PRO A O 1
ATOM 692 N N . SER A 1 93 ? -26.983 30.947 47.143 1.00 41.47 93 SER A N 1
ATOM 693 C CA . SER A 1 93 ? -26.595 29.606 47.700 1.00 41.47 93 SER A CA 1
ATOM 694 C C . SER A 1 93 ? -26.838 29.281 49.212 1.00 41.47 93 SER A C 1
ATOM 696 O O . SER A 1 93 ? -27.369 30.164 49.880 1.00 41.47 93 SER A O 1
ATOM 698 N N . PRO A 1 94 ? -26.389 28.143 49.846 1.00 51.12 94 PRO A N 1
ATOM 699 C CA . PRO A 1 94 ? -25.517 27.010 49.418 1.00 51.12 94 PRO A CA 1
ATOM 700 C C . PRO A 1 94 ? -25.821 25.583 50.014 1.00 51.12 94 PRO A C 1
ATOM 702 O O . PRO A 1 94 ? -26.814 25.377 50.704 1.00 51.12 94 PRO A O 1
ATOM 705 N N . ASP A 1 95 ? -24.875 24.658 49.755 1.00 34.81 95 ASP A N 1
ATOM 706 C CA . ASP A 1 95 ? -24.408 23.484 50.541 1.00 34.81 95 ASP A CA 1
ATOM 707 C C . ASP A 1 95 ? -24.994 22.068 50.348 1.00 34.81 95 ASP A C 1
ATOM 709 O O . ASP A 1 95 ? -26.194 21.835 50.474 1.00 34.81 95 ASP A O 1
ATOM 713 N N . GLY A 1 96 ? -24.071 21.097 50.202 1.00 31.16 96 GLY A N 1
ATOM 714 C CA . GLY A 1 96 ? -24.152 19.845 50.969 1.00 31.16 96 GLY A CA 1
ATOM 715 C C . GLY A 1 96 ? -23.938 18.503 50.253 1.00 31.16 96 GLY A C 1
ATOM 716 O O . GLY A 1 96 ? -24.898 17.770 50.075 1.00 31.16 96 GLY A O 1
ATOM 717 N N . ASP A 1 97 ? -22.674 18.187 49.960 1.00 33.56 97 ASP A N 1
ATOM 718 C CA . ASP A 1 97 ? -21.977 16.904 50.207 1.00 33.56 97 ASP A CA 1
ATOM 719 C C . ASP A 1 97 ? -22.315 15.536 49.548 1.00 33.56 97 ASP A C 1
ATOM 721 O O . ASP A 1 97 ? -23.420 15.004 49.579 1.00 33.56 97 ASP A O 1
ATOM 725 N N . GLU A 1 98 ? -21.190 14.944 49.115 1.00 34.53 98 GLU A N 1
ATOM 726 C CA . GLU A 1 98 ? -20.701 13.558 49.226 1.00 34.53 98 GLU A CA 1
ATOM 727 C C . GLU A 1 98 ? -21.128 12.401 48.292 1.00 34.53 98 GLU A C 1
ATOM 729 O O . GLU A 1 98 ? -22.274 11.984 48.149 1.00 34.53 98 GLU A O 1
ATOM 734 N N . VAL A 1 99 ? -20.060 11.825 47.728 1.00 46.06 99 VAL A N 1
ATOM 735 C CA . VAL A 1 99 ? -19.888 10.557 47.004 1.00 46.06 99 VAL A CA 1
ATOM 736 C C . VAL A 1 99 ? -19.741 9.416 48.030 1.00 46.06 99 VAL A C 1
ATOM 738 O O . VAL A 1 99 ? -19.265 9.664 49.137 1.00 46.06 99 VAL A O 1
ATOM 741 N N . PRO A 1 100 ? -20.032 8.149 47.676 1.00 45.53 100 PRO A N 1
ATOM 742 C CA . PRO A 1 100 ? -18.918 7.189 47.688 1.00 45.53 100 PRO A CA 1
ATOM 743 C C . PRO A 1 100 ? -18.897 6.197 46.509 1.00 45.53 100 PRO A C 1
ATOM 745 O O . PRO A 1 100 ? -19.923 5.728 46.019 1.00 45.53 100 PRO A O 1
ATOM 748 N N . GLN A 1 101 ? -17.666 5.873 46.101 1.00 41.72 101 GLN A N 1
ATOM 749 C CA . GLN A 1 101 ? -17.266 4.732 45.274 1.00 41.72 101 GLN A CA 1
ATOM 750 C C . GLN A 1 101 ? -17.439 3.408 46.038 1.00 41.72 101 GLN A C 1
ATOM 752 O O . GLN A 1 101 ? -17.154 3.364 47.231 1.00 41.72 101 GLN A O 1
ATOM 757 N N . GLU A 1 102 ? -17.728 2.314 45.326 1.00 37.62 102 GLU A N 1
ATOM 758 C CA . GLU A 1 102 ? -17.224 0.982 45.692 1.00 37.62 102 GLU A CA 1
ATOM 759 C C . GLU A 1 102 ? -16.662 0.247 44.464 1.00 37.62 102 GLU A C 1
ATOM 761 O O . GLU A 1 102 ? -17.228 0.255 43.370 1.00 37.62 102 GLU A O 1
ATOM 766 N N . GLU A 1 103 ? -15.488 -0.339 44.691 1.00 38.88 103 GLU A N 1
ATOM 767 C CA . GLU A 1 103 ? -14.646 -1.126 43.799 1.00 38.88 103 GLU A CA 1
ATOM 768 C C . GLU A 1 103 ? -15.100 -2.593 43.652 1.00 38.88 103 GLU A C 1
ATOM 770 O O . GLU A 1 103 ? -15.687 -3.183 44.551 1.00 38.88 103 GLU A O 1
ATOM 775 N N . SER A 1 104 ? -14.597 -3.201 42.572 1.00 35.78 104 SER A N 1
ATOM 776 C CA . SER A 1 104 ? -14.078 -4.578 42.488 1.00 35.78 104 SER A CA 1
ATOM 777 C C . SER A 1 104 ? -15.048 -5.768 42.502 1.00 35.78 104 SER A C 1
ATOM 779 O O . SER A 1 104 ? -15.753 -6.074 43.459 1.00 35.78 104 SER A O 1
ATOM 781 N N . GLY A 1 105 ? -14.950 -6.547 41.423 1.00 32.03 105 GLY A N 1
ATOM 782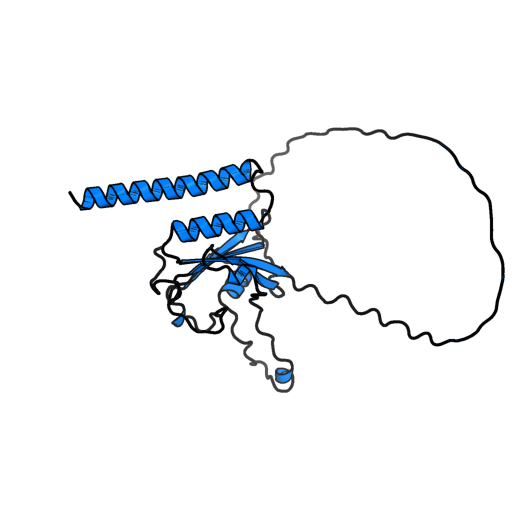 C CA . GLY A 1 105 ? -15.569 -7.857 41.270 1.00 32.03 105 GLY A CA 1
ATOM 783 C C . GLY A 1 105 ? -14.931 -8.649 40.132 1.00 32.03 105 GLY A C 1
ATOM 784 O O . GLY A 1 105 ? -15.589 -8.974 39.149 1.00 32.03 105 GLY A O 1
ATOM 785 N N . GLU A 1 106 ? -13.640 -8.949 40.262 1.00 38.84 106 GLU A N 1
ATOM 786 C CA . GLU A 1 106 ? -12.926 -9.947 39.466 1.00 38.84 106 GLU A CA 1
ATOM 787 C C . GLU A 1 106 ? -13.575 -11.332 39.659 1.00 38.84 106 GLU A C 1
ATOM 789 O O . GLU A 1 106 ? -13.536 -11.903 40.749 1.00 38.84 106 GLU A O 1
ATOM 794 N N . LYS A 1 107 ? -14.161 -11.903 38.600 1.00 37.50 107 LYS A N 1
ATOM 795 C CA . LYS A 1 107 ? -14.324 -13.358 38.468 1.00 37.50 107 LYS A CA 1
ATOM 796 C C . LYS A 1 107 ? -14.094 -13.784 37.029 1.00 37.50 107 LYS A C 1
ATOM 798 O O . LYS A 1 107 ? -14.901 -13.520 36.143 1.00 37.50 107 LYS A O 1
ATOM 803 N N . GLY A 1 108 ? -12.989 -14.502 36.844 1.00 35.75 108 GLY A N 1
ATOM 804 C CA . GLY A 1 108 ? -12.709 -15.274 35.649 1.00 35.75 108 GLY A CA 1
ATOM 805 C C . GLY A 1 108 ? -13.854 -16.231 35.327 1.00 35.75 108 GLY A C 1
ATOM 806 O O . GLY A 1 108 ? -14.237 -17.079 36.133 1.00 35.75 108 GLY A O 1
ATOM 807 N N . GLY A 1 109 ? -14.370 -16.093 34.115 1.00 28.44 109 GLY A N 1
ATOM 808 C CA . GLY A 1 109 ? -15.143 -17.104 33.423 1.00 28.44 109 GLY A CA 1
ATOM 809 C C . GLY A 1 109 ? -14.479 -17.315 32.075 1.00 28.44 109 GLY A C 1
ATOM 810 O O . GLY A 1 109 ? -14.510 -16.430 31.226 1.00 28.44 109 GLY A O 1
ATOM 811 N N . ALA A 1 110 ? -13.838 -18.465 31.895 1.00 41.94 110 ALA A N 1
ATOM 812 C CA . ALA A 1 110 ? -13.439 -18.924 30.575 1.00 41.94 110 ALA A CA 1
ATOM 813 C C . ALA A 1 110 ? -14.693 -19.040 29.689 1.00 41.94 110 ALA A C 1
ATOM 815 O O . ALA A 1 110 ? -15.636 -19.724 30.098 1.00 41.94 110 ALA A O 1
ATOM 816 N N . PRO A 1 111 ? -14.724 -18.463 28.479 1.00 38.03 111 PRO A N 1
ATOM 817 C CA . PRO A 1 111 ? -15.641 -18.913 27.452 1.00 38.03 111 PRO A CA 1
ATOM 818 C C . PRO A 1 111 ? -14.914 -20.007 26.658 1.00 38.03 111 PRO A C 1
ATOM 820 O O . PRO A 1 111 ? -13.873 -19.773 26.055 1.00 38.03 111 PRO A O 1
ATOM 823 N N . THR A 1 112 ? -15.249 -21.274 26.902 1.00 36.00 112 THR A N 1
ATOM 824 C CA . THR A 1 112 ? -16.013 -22.098 25.947 1.00 36.00 112 THR A CA 1
ATOM 825 C C . THR A 1 112 ? -15.584 -21.925 24.488 1.00 36.00 112 THR A C 1
ATOM 827 O O . THR A 1 112 ? -15.752 -20.863 23.902 1.00 36.00 112 THR A O 1
ATOM 830 N N . ASP A 1 113 ? -15.087 -23.020 23.901 1.00 44.84 113 ASP A N 1
ATOM 831 C CA . ASP A 1 113 ? -14.962 -23.234 22.457 1.00 44.84 113 ASP A CA 1
ATOM 832 C C . ASP A 1 113 ? -16.269 -22.843 21.746 1.00 44.84 113 ASP A C 1
ATOM 834 O O . ASP A 1 113 ? -17.230 -23.621 21.689 1.00 44.84 113 ASP A O 1
ATOM 838 N N . VAL A 1 114 ? -16.313 -21.631 21.191 1.00 38.59 114 VAL A N 1
ATOM 839 C CA . VAL A 1 114 ? -17.382 -21.207 20.290 1.00 38.59 114 VAL A CA 1
ATOM 840 C C . VAL A 1 114 ? -17.019 -21.680 18.889 1.00 38.59 114 VAL A C 1
ATOM 842 O O . VAL A 1 114 ? -16.185 -21.118 18.183 1.00 38.59 114 VAL A O 1
ATOM 845 N N . LYS A 1 115 ? -17.681 -22.769 18.498 1.00 40.53 115 LYS A N 1
ATOM 846 C CA . LYS A 1 115 ? -17.907 -23.152 17.106 1.00 40.53 115 LYS A CA 1
ATOM 847 C C . LYS A 1 115 ? -18.423 -21.948 16.309 1.00 40.53 115 LYS A C 1
ATOM 849 O O . LYS A 1 115 ? -19.480 -21.422 16.633 1.00 40.53 115 LYS A O 1
ATOM 854 N N . GLY A 1 116 ? -17.737 -21.635 15.211 1.00 39.16 116 GLY A N 1
ATOM 855 C CA . GLY A 1 116 ? -18.223 -20.753 14.151 1.00 39.16 116 GLY A CA 1
ATOM 856 C C . GLY A 1 116 ? -17.680 -19.333 14.254 1.00 39.16 116 GLY A C 1
ATOM 857 O O . GLY A 1 116 ? -18.296 -18.480 14.876 1.00 39.16 116 GLY A O 1
ATOM 858 N N . ASN A 1 117 ? -16.553 -19.068 13.586 1.00 39.84 117 ASN A N 1
ATOM 859 C CA . ASN A 1 117 ? -16.184 -17.705 13.207 1.00 39.84 117 ASN A CA 1
ATOM 860 C C . ASN A 1 117 ? -17.246 -17.204 12.216 1.00 39.84 117 ASN A C 1
ATOM 862 O O . ASN A 1 117 ? -17.112 -17.396 11.005 1.00 39.84 117 ASN A O 1
ATOM 866 N N . GLU A 1 118 ? -18.319 -16.597 12.715 1.00 49.41 118 GLU A N 1
ATOM 867 C CA . GLU A 1 118 ? -19.068 -15.641 11.912 1.00 49.41 118 GLU A CA 1
ATOM 868 C C . GLU A 1 118 ? -18.087 -14.521 11.570 1.00 49.41 118 GLU A C 1
ATOM 870 O O . GLU A 1 118 ? -17.673 -13.737 12.422 1.00 49.41 118 GLU A O 1
ATOM 875 N N . VAL A 1 119 ? -17.611 -14.520 10.326 1.00 59.44 119 VAL A N 1
ATOM 876 C CA . VAL A 1 119 ? -16.787 -13.429 9.816 1.00 59.44 119 VAL A CA 1
ATOM 877 C C . VAL A 1 119 ? -17.689 -12.201 9.808 1.00 59.44 119 VAL A C 1
ATOM 879 O O . VAL A 1 119 ? -18.583 -12.110 8.966 1.00 59.44 119 VAL A O 1
ATOM 882 N N . LEU A 1 120 ? -17.491 -11.303 10.777 1.00 74.06 120 LEU A N 1
ATOM 883 C CA . LEU A 1 120 ? -18.110 -9.980 10.802 1.00 74.06 120 LEU A CA 1
ATOM 884 C C . LEU A 1 120 ? -17.894 -9.340 9.431 1.00 74.06 120 LEU A C 1
ATOM 886 O O . LEU A 1 120 ? -16.757 -9.085 9.031 1.00 74.06 120 LEU A O 1
ATOM 890 N N . LYS A 1 121 ? -18.983 -9.149 8.683 1.00 85.00 121 LYS A N 1
ATOM 891 C CA . LYS A 1 121 ? -18.930 -8.476 7.391 1.00 85.00 121 LYS A CA 1
ATOM 892 C C . LYS A 1 121 ? -19.131 -6.987 7.619 1.00 85.00 121 LYS A C 1
ATOM 894 O O . LYS A 1 121 ? -20.192 -6.573 8.071 1.00 85.00 121 LYS A O 1
ATOM 899 N N . PHE A 1 122 ? -18.117 -6.211 7.269 1.00 90.25 122 PHE A N 1
ATOM 900 C CA . PHE A 1 122 ? -18.176 -4.756 7.232 1.00 90.25 122 PHE A CA 1
ATOM 901 C C . PHE A 1 122 ? -18.646 -4.289 5.852 1.00 90.25 122 PHE A C 1
ATOM 903 O O . PHE A 1 122 ? -18.263 -4.881 4.837 1.00 90.25 122 PHE A O 1
ATOM 910 N N . ASP A 1 123 ? -19.491 -3.261 5.826 1.00 90.94 123 ASP A N 1
ATOM 911 C CA . ASP A 1 123 ? -19.951 -2.626 4.593 1.00 90.94 123 ASP A CA 1
ATOM 912 C C . ASP A 1 123 ? -19.024 -1.461 4.238 1.00 90.94 123 ASP A C 1
ATOM 914 O O . ASP A 1 123 ? -18.910 -0.503 4.995 1.00 90.94 123 ASP A O 1
ATOM 918 N N . TYR A 1 124 ? -18.371 -1.550 3.078 1.00 92.19 124 TYR A N 1
ATOM 919 C CA . TYR A 1 124 ? -17.484 -0.507 2.563 1.00 92.19 124 TYR A CA 1
ATOM 920 C C . TYR A 1 124 ? -18.119 0.288 1.412 1.00 92.19 124 TYR A C 1
ATOM 922 O O . TYR A 1 124 ? -17.441 1.085 0.763 1.00 92.19 124 TYR A O 1
ATOM 930 N N . SER A 1 125 ? -19.406 0.093 1.113 1.00 88.81 125 SER A N 1
ATOM 931 C CA . SER A 1 125 ? -20.074 0.655 -0.071 1.00 88.81 125 SER A CA 1
ATOM 932 C C . SER A 1 125 ? -20.038 2.187 -0.159 1.00 88.81 125 SER A C 1
ATOM 934 O O . SER A 1 125 ? -20.054 2.730 -1.263 1.00 88.81 125 SER A O 1
ATOM 936 N N . LYS A 1 126 ? -19.934 2.883 0.979 1.00 88.31 126 LYS A N 1
ATOM 937 C CA . LYS A 1 126 ? -19.903 4.353 1.073 1.00 88.31 126 LYS A CA 1
ATOM 938 C C . LYS A 1 126 ? -18.524 4.945 1.394 1.00 88.31 126 LYS A C 1
ATOM 940 O O . LYS A 1 126 ? -18.415 6.160 1.548 1.00 88.31 126 LYS A O 1
ATOM 945 N N . VAL A 1 127 ? -17.479 4.119 1.472 1.00 91.88 127 VAL A N 1
ATOM 946 C CA . VAL A 1 127 ? -16.133 4.584 1.843 1.00 91.88 127 VAL A CA 1
ATOM 947 C C . VAL A 1 127 ? -15.324 5.033 0.632 1.00 91.88 127 VAL A C 1
ATOM 949 O O . VAL A 1 127 ? -15.529 4.562 -0.494 1.00 91.88 127 VAL A O 1
ATOM 952 N N . PHE A 1 128 ? -14.347 5.895 0.888 1.00 93.44 128 PHE A N 1
ATOM 953 C CA . PHE A 1 128 ? -13.267 6.227 -0.035 1.00 93.44 128 PHE A CA 1
ATOM 954 C C . PHE A 1 128 ? -11.908 6.035 0.646 1.00 93.44 128 PHE A C 1
ATOM 956 O O . PHE A 1 128 ? -11.823 5.823 1.856 1.00 93.44 128 PHE A O 1
ATOM 963 N N . LEU A 1 129 ? -10.841 6.040 -0.153 1.00 94.50 129 LEU A N 1
ATOM 964 C CA . LEU A 1 129 ? -9.476 5.951 0.361 1.00 94.50 129 LEU A CA 1
ATOM 965 C C . LEU A 1 129 ? -8.795 7.312 0.276 1.00 94.50 129 LEU A C 1
ATOM 967 O O . LEU A 1 129 ? -8.631 7.836 -0.825 1.00 94.50 129 LEU A O 1
ATOM 971 N N . GLU A 1 130 ? -8.363 7.843 1.414 1.00 93.56 130 GLU A N 1
ATOM 972 C CA . GLU A 1 130 ? -7.609 9.096 1.514 1.00 93.56 130 GLU A CA 1
ATOM 973 C C . GLU A 1 130 ? -6.125 8.789 1.733 1.00 93.56 130 GLU A C 1
ATOM 975 O O . GLU A 1 130 ? -5.758 8.130 2.705 1.00 93.56 130 GLU A O 1
ATOM 980 N N . TYR A 1 131 ? -5.249 9.233 0.833 1.00 92.62 131 TYR A N 1
ATOM 981 C CA . TYR A 1 131 ? -3.818 8.943 0.916 1.00 92.62 131 TYR A CA 1
ATOM 982 C C . TYR A 1 131 ? -3.094 9.982 1.774 1.00 92.62 131 TYR A C 1
ATOM 984 O O . TYR A 1 131 ? -2.832 11.092 1.324 1.00 92.62 131 TYR A O 1
ATOM 992 N N . VAL A 1 132 ? -2.709 9.581 2.986 1.00 91.06 132 VAL A N 1
ATOM 993 C CA . VAL A 1 132 ? -2.216 10.491 4.037 1.00 91.06 132 VAL A CA 1
ATOM 994 C C . VAL A 1 132 ? -0.702 10.456 4.247 1.00 91.06 132 VAL A C 1
ATOM 996 O O . VAL A 1 132 ? -0.130 11.358 4.857 1.00 91.06 132 VAL A O 1
ATOM 999 N N . VAL A 1 133 ? -0.031 9.392 3.799 1.00 90.06 133 VAL A N 1
ATOM 1000 C CA . VAL A 1 133 ? 1.408 9.192 4.018 1.00 90.06 133 VAL A CA 1
ATOM 1001 C C . VAL A 1 133 ? 2.051 8.605 2.773 1.00 90.06 133 VAL A C 1
ATOM 1003 O O . VAL A 1 133 ? 1.545 7.643 2.203 1.00 90.06 133 VAL A O 1
ATOM 1006 N N . GLY A 1 134 ? 3.218 9.131 2.406 1.00 87.75 134 GLY A N 1
ATOM 1007 C CA . GLY A 1 134 ? 4.113 8.550 1.410 1.00 87.75 134 GLY A CA 1
ATOM 1008 C C . GLY A 1 134 ? 5.511 8.297 1.968 1.00 87.75 134 GLY A C 1
ATOM 1009 O O . GLY A 1 134 ? 5.910 8.848 2.994 1.00 87.75 134 GLY A O 1
ATOM 1010 N N . SER A 1 135 ? 6.276 7.464 1.267 1.00 84.38 135 SER A N 1
ATOM 1011 C CA . SER A 1 135 ? 7.712 7.280 1.493 1.00 84.38 135 SER A CA 1
ATOM 1012 C C . SER A 1 135 ? 8.461 8.620 1.368 1.00 84.38 135 SER A C 1
ATOM 1014 O O . SER A 1 135 ? 7.964 9.511 0.680 1.00 84.38 135 SER A O 1
ATOM 1016 N N . PRO A 1 136 ? 9.659 8.780 1.964 1.00 76.75 136 PRO A N 1
ATOM 1017 C CA . PRO A 1 136 ? 10.358 10.073 2.028 1.00 76.75 136 PRO A CA 1
ATOM 1018 C C . PRO A 1 136 ? 10.610 10.767 0.678 1.00 76.75 136 PRO A C 1
ATOM 1020 O O . PRO A 1 136 ? 10.726 11.982 0.618 1.00 76.75 136 PRO A O 1
ATOM 1023 N N . GLU A 1 137 ? 10.689 10.017 -0.424 1.00 76.81 137 GLU A N 1
ATOM 1024 C CA . GLU A 1 137 ? 10.872 10.572 -1.778 1.00 76.81 137 GLU A CA 1
ATOM 1025 C C . GLU A 1 137 ? 9.542 11.015 -2.430 1.00 76.81 137 GLU A C 1
ATOM 1027 O O . GLU A 1 137 ? 9.513 11.524 -3.553 1.00 76.81 137 GLU A O 1
ATOM 1032 N N . GLN A 1 138 ? 8.420 10.819 -1.734 1.00 75.62 138 GLN A N 1
ATOM 1033 C CA . GLN A 1 138 ? 7.056 11.038 -2.206 1.00 75.62 138 GLN A CA 1
ATOM 1034 C C . GLN A 1 138 ? 6.289 12.048 -1.345 1.00 75.62 138 GLN A C 1
ATOM 1036 O O . GLN A 1 138 ? 5.113 11.866 -1.037 1.00 75.62 138 GLN A O 1
ATOM 1041 N N . ASP A 1 139 ? 6.930 13.177 -1.046 1.00 70.75 139 ASP A N 1
ATOM 1042 C CA . ASP A 1 139 ? 6.354 14.287 -0.270 1.00 70.75 139 ASP A CA 1
ATOM 1043 C C . ASP A 1 139 ? 5.043 14.860 -0.825 1.00 70.75 139 ASP A C 1
ATOM 1045 O O . ASP A 1 139 ? 4.357 15.610 -0.134 1.00 70.75 139 ASP A O 1
ATOM 1049 N N . PHE A 1 140 ? 4.687 14.550 -2.073 1.00 74.19 140 PHE A N 1
ATOM 1050 C CA . PHE A 1 140 ? 3.443 15.020 -2.678 1.00 74.19 140 PHE A CA 1
ATOM 1051 C C . PHE A 1 140 ? 2.199 14.459 -1.979 1.00 74.19 140 PHE A C 1
ATOM 1053 O O . PHE A 1 140 ? 1.189 15.151 -1.954 1.00 74.19 140 PHE A O 1
ATOM 1060 N N . PHE A 1 141 ? 2.284 13.275 -1.361 1.00 73.06 141 PHE A N 1
ATOM 1061 C CA . PHE A 1 141 ? 1.200 12.730 -0.538 1.00 73.06 141 PHE A CA 1
ATOM 1062 C C . PHE A 1 141 ? 0.921 13.574 0.708 1.00 73.06 141 PHE A C 1
ATOM 1064 O O . PHE A 1 141 ? -0.215 13.668 1.136 1.00 73.06 141 PHE A O 1
ATOM 1071 N N . ASN A 1 142 ? 1.933 14.252 1.254 1.00 68.50 142 ASN A N 1
ATOM 1072 C CA . ASN A 1 142 ? 1.758 15.120 2.421 1.00 68.50 142 ASN A CA 1
ATOM 1073 C C . ASN A 1 142 ? 1.205 16.513 2.051 1.00 68.50 142 ASN A C 1
ATOM 1075 O O . ASN A 1 142 ? 1.031 17.350 2.932 1.00 68.50 142 ASN A O 1
ATOM 1079 N N . LYS A 1 143 ? 1.041 16.815 0.754 1.00 66.88 143 LYS A N 1
ATOM 1080 C CA . LYS A 1 143 ? 0.775 18.170 0.234 1.00 66.88 143 LYS A CA 1
ATOM 1081 C C . LYS A 1 143 ? -0.506 18.286 -0.591 1.00 66.88 143 LYS A C 1
ATOM 1083 O O . LYS A 1 143 ? -0.771 19.374 -1.097 1.00 66.88 143 LYS A O 1
ATOM 1088 N N . GLY A 1 144 ? -1.248 17.204 -0.799 1.00 61.28 144 GLY A N 1
ATOM 1089 C CA . GLY A 1 144 ? -2.440 17.241 -1.636 1.00 61.28 144 GLY A CA 1
ATOM 1090 C C . GLY A 1 144 ? -3.470 16.200 -1.240 1.00 61.28 144 GLY A C 1
ATOM 1091 O O . GLY A 1 144 ? -3.118 15.145 -0.720 1.00 61.28 144 GLY A O 1
ATOM 1092 N N . ASP A 1 145 ? -4.720 16.507 -1.569 1.00 72.38 145 ASP A N 1
ATOM 1093 C CA . ASP A 1 145 ? -5.888 15.668 -1.311 1.00 72.38 145 ASP A CA 1
ATOM 1094 C C . ASP A 1 145 ? -5.957 14.569 -2.379 1.00 72.38 145 ASP A C 1
ATOM 1096 O O . ASP A 1 145 ? -6.646 14.663 -3.401 1.00 72.38 145 ASP A O 1
ATOM 1100 N N . PHE A 1 146 ? -5.130 13.539 -2.206 1.00 87.38 146 PHE A N 1
ATOM 1101 C CA . PHE A 1 146 ? -5.206 12.349 -3.039 1.00 87.38 146 PHE A CA 1
ATOM 1102 C C . PHE A 1 146 ? -6.275 11.432 -2.472 1.00 87.38 146 PHE A C 1
ATOM 1104 O O . PHE A 1 146 ? -6.104 10.843 -1.408 1.00 87.38 146 PHE A O 1
ATOM 1111 N N . GLU A 1 147 ? -7.353 11.271 -3.228 1.00 91.19 147 GLU A N 1
ATOM 1112 C CA . GLU A 1 147 ? -8.462 10.405 -2.861 1.00 91.19 147 GLU A CA 1
ATOM 1113 C C . GLU A 1 147 ? -8.766 9.413 -3.983 1.00 91.19 147 GLU A C 1
ATOM 1115 O O . GLU A 1 147 ? -8.778 9.757 -5.170 1.00 91.19 147 GLU A O 1
ATOM 1120 N N . LEU A 1 148 ? -9.060 8.171 -3.605 1.00 91.62 148 LEU A N 1
ATOM 1121 C CA . LEU A 1 148 ? -9.638 7.176 -4.495 1.00 91.62 148 LEU A CA 1
ATOM 1122 C C . LEU A 1 148 ? -11.098 6.961 -4.110 1.00 91.62 148 LEU A C 1
ATOM 1124 O O . LEU A 1 148 ? -11.414 6.266 -3.143 1.00 91.62 148 LEU A O 1
ATOM 1128 N N . ARG A 1 149 ? -11.982 7.563 -4.904 1.00 90.88 149 ARG A N 1
ATOM 1129 C CA . ARG A 1 149 ? -13.431 7.444 -4.754 1.00 90.88 149 ARG A CA 1
ATOM 1130 C C . ARG A 1 149 ? -13.986 6.328 -5.630 1.00 90.88 149 ARG A C 1
ATOM 1132 O O . ARG A 1 149 ? -13.423 5.982 -6.672 1.00 90.88 149 ARG A O 1
ATOM 1139 N N . ARG A 1 150 ? -15.129 5.791 -5.206 1.00 89.19 150 ARG A N 1
ATOM 1140 C CA . ARG A 1 150 ? -15.959 4.929 -6.049 1.00 89.19 150 ARG A CA 1
ATOM 1141 C C . ARG A 1 150 ? -16.450 5.741 -7.256 1.00 89.19 150 ARG A C 1
ATOM 1143 O O . ARG A 1 150 ? -16.790 6.911 -7.076 1.00 89.19 150 ARG A O 1
ATOM 1150 N N . PRO A 1 151 ? -16.480 5.166 -8.468 1.00 84.19 151 PRO A N 1
ATOM 1151 C CA . PRO A 1 151 ? -17.085 5.833 -9.612 1.00 84.19 151 PRO A CA 1
ATOM 1152 C C . PRO A 1 151 ? -18.555 6.157 -9.318 1.00 84.19 151 PRO A C 1
ATOM 1154 O O . PRO A 1 151 ? -19.310 5.266 -8.926 1.00 84.19 151 PRO A O 1
ATOM 1157 N N . SER A 1 152 ? -18.958 7.417 -9.488 1.00 73.31 152 SER A N 1
ATOM 1158 C CA . SER A 1 152 ? -20.365 7.808 -9.383 1.00 73.31 152 SER A CA 1
ATOM 1159 C C . SER A 1 152 ? -21.163 7.122 -10.490 1.00 73.31 152 SER A C 1
ATOM 1161 O O . SER A 1 152 ? -20.737 7.117 -11.646 1.00 73.31 152 SER A O 1
ATOM 1163 N N . ARG A 1 153 ? -22.327 6.566 -10.150 1.00 59.06 153 ARG A N 1
ATOM 1164 C CA . ARG A 1 153 ? -23.346 6.234 -11.150 1.00 59.06 153 ARG A CA 1
ATOM 1165 C C . ARG A 1 153 ? -23.894 7.580 -11.629 1.00 59.06 153 ARG A C 1
ATOM 1167 O O . ARG A 1 153 ? -24.330 8.365 -10.794 1.00 59.06 153 ARG A O 1
ATOM 1174 N N . GLY A 1 154 ? -23.705 7.925 -12.899 1.00 48.16 154 GLY A N 1
ATOM 1175 C CA . GLY A 1 154 ? -24.052 9.259 -13.392 1.00 48.16 154 GLY A CA 1
ATOM 1176 C C . GLY A 1 154 ? -25.552 9.524 -13.254 1.00 48.16 154 GLY A C 1
ATOM 1177 O O . GLY A 1 154 ? -26.352 8.663 -13.604 1.00 48.16 154 GLY A O 1
ATOM 1178 N N . GLU A 1 155 ? -25.927 10.713 -12.782 1.00 46.47 155 GLU A N 1
ATOM 1179 C CA . GLU A 1 155 ? -27.328 11.171 -12.730 1.00 46.47 155 GLU A CA 1
ATOM 1180 C C . GLU A 1 155 ? -27.948 11.258 -14.143 1.00 46.47 155 GLU A C 1
ATOM 1182 O O . GLU A 1 155 ? -29.148 11.070 -14.314 1.00 46.47 155 GLU A O 1
ATOM 1187 N N . ASP A 1 156 ? -27.117 11.416 -15.181 1.00 44.62 156 ASP A N 1
ATOM 1188 C CA . ASP A 1 156 ? -27.537 11.427 -16.590 1.00 44.62 156 ASP A CA 1
ATOM 1189 C C . ASP A 1 156 ? -27.859 10.030 -17.168 1.00 44.62 156 ASP A C 1
ATOM 1191 O O . ASP A 1 156 ? -28.406 9.932 -18.266 1.00 44.62 156 ASP A O 1
ATOM 1195 N N . GLU A 1 157 ? -27.545 8.936 -16.459 1.00 45.81 157 GLU A N 1
ATOM 1196 C CA . GLU A 1 157 ? -27.920 7.575 -16.879 1.00 45.81 157 GLU A CA 1
ATOM 1197 C C . GLU A 1 157 ? -29.290 7.148 -16.329 1.00 45.81 157 GLU A C 1
ATOM 1199 O O . GLU A 1 157 ? -29.881 6.203 -16.845 1.00 45.81 157 GLU A O 1
ATOM 1204 N N . GLU A 1 158 ? -29.856 7.852 -15.341 1.00 46.94 158 GLU A N 1
ATOM 1205 C CA . GLU A 1 158 ? -31.173 7.499 -14.783 1.00 46.94 158 GLU A CA 1
ATOM 1206 C C . GLU A 1 158 ? -32.336 7.735 -15.762 1.00 46.94 158 GLU A C 1
ATOM 1208 O O . GLU A 1 158 ? -33.419 7.180 -15.583 1.00 46.94 158 GLU A O 1
ATOM 1213 N N . ALA A 1 159 ? -32.114 8.509 -16.829 1.00 47.66 159 ALA A N 1
ATOM 1214 C CA . ALA A 1 159 ? -33.134 8.792 -17.836 1.00 47.66 159 ALA A CA 1
ATOM 1215 C C . ALA A 1 159 ? -33.193 7.771 -18.993 1.00 47.66 159 ALA A C 1
ATOM 1217 O O . ALA A 1 159 ? -34.195 7.754 -19.707 1.00 47.66 159 ALA A O 1
ATOM 1218 N N . ASP A 1 160 ? -32.167 6.928 -19.191 1.00 47.88 160 ASP A N 1
ATOM 1219 C CA . ASP A 1 160 ? -32.100 5.997 -20.342 1.00 47.88 160 ASP A CA 1
ATOM 1220 C C . ASP A 1 160 ? -31.432 4.638 -20.027 1.00 47.88 160 ASP A C 1
ATOM 1222 O O . ASP A 1 160 ? -31.151 3.828 -20.914 1.00 47.88 160 ASP A O 1
ATOM 1226 N N . ALA A 1 161 ? -31.178 4.340 -18.751 1.00 46.16 161 ALA A N 1
ATOM 1227 C CA . ALA A 1 161 ? -30.669 3.045 -18.327 1.00 46.16 161 ALA A CA 1
ATOM 1228 C C . ALA A 1 161 ? -31.802 2.017 -18.212 1.00 46.16 161 ALA A C 1
ATOM 1230 O O . ALA A 1 161 ? -32.445 1.867 -17.171 1.00 46.16 161 ALA A O 1
ATOM 1231 N N . GLY A 1 162 ? -31.972 1.212 -19.263 1.00 42.53 162 GLY A N 1
ATOM 1232 C CA . GLY A 1 162 ? -32.403 -0.173 -19.069 1.00 42.53 162 GLY A CA 1
ATOM 1233 C C . GLY A 1 162 ? -31.512 -0.876 -18.030 1.00 42.53 162 GLY A C 1
ATOM 1234 O O . GLY A 1 162 ? -30.444 -0.379 -17.674 1.00 42.53 162 GLY A O 1
ATOM 1235 N N . GLU A 1 163 ? -31.930 -2.045 -17.550 1.00 45.97 163 GLU A N 1
ATOM 1236 C CA . GLU A 1 163 ? -31.301 -2.836 -16.470 1.00 45.97 163 GLU A CA 1
ATOM 1237 C C . GLU A 1 163 ? -29.793 -3.184 -16.654 1.00 45.97 163 GLU A C 1
ATOM 1239 O O . GLU A 1 163 ? -29.208 -3.838 -15.795 1.00 45.97 163 GLU A O 1
ATOM 1244 N N . ASP A 1 164 ? -29.144 -2.691 -17.715 1.00 43.62 164 ASP A N 1
ATOM 1245 C CA . ASP A 1 164 ? -27.762 -2.937 -18.138 1.00 43.62 164 ASP A CA 1
ATOM 1246 C C . ASP A 1 164 ? -26.843 -1.690 -18.122 1.00 43.62 164 ASP A C 1
ATOM 1248 O O . ASP A 1 164 ? -25.781 -1.706 -18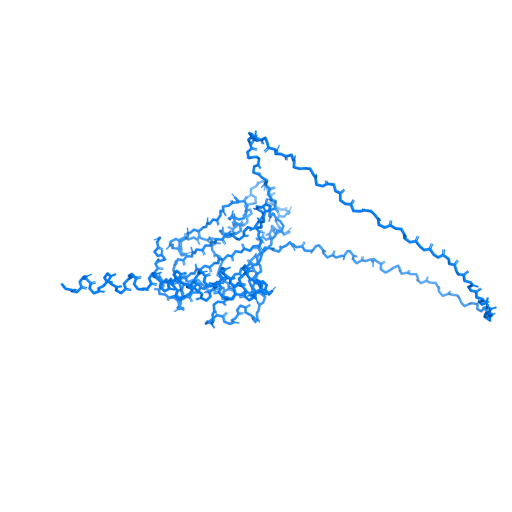.753 1.00 43.62 164 ASP A O 1
ATOM 1252 N N . ALA A 1 165 ? -27.178 -0.601 -17.411 1.00 45.09 165 ALA A N 1
ATOM 1253 C CA . ALA A 1 165 ? -26.199 0.469 -17.157 1.00 45.09 165 ALA A CA 1
ATOM 1254 C C . ALA A 1 165 ? -25.056 -0.061 -16.278 1.00 45.09 165 ALA A C 1
ATOM 1256 O O . ALA A 1 165 ? -25.110 -0.060 -15.045 1.00 45.09 165 ALA A O 1
ATOM 1257 N N . SER A 1 166 ? -24.036 -0.585 -16.955 1.00 45.19 166 SER A N 1
ATOM 1258 C CA . SER A 1 166 ? -22.782 -1.075 -16.404 1.00 45.19 166 SER A CA 1
ATOM 1259 C C . SER A 1 166 ? -22.134 0.033 -15.577 1.00 45.19 166 SER A C 1
ATOM 1261 O O . SER A 1 166 ? -21.409 0.870 -16.116 1.00 45.19 166 SER A O 1
ATOM 1263 N N . SER A 1 167 ? -22.346 -0.009 -14.258 1.00 58.09 167 SER A N 1
ATOM 1264 C CA . SER A 1 167 ? -21.578 0.757 -13.277 1.00 58.09 167 SER A CA 1
ATOM 1265 C C . SER A 1 167 ? -20.105 0.743 -13.673 1.00 58.09 167 SER A C 1
ATOM 1267 O O . SER A 1 167 ? -19.541 -0.342 -13.869 1.00 58.09 167 SER A O 1
ATOM 1269 N N . ALA A 1 168 ? -19.493 1.919 -13.828 1.00 66.50 168 ALA A N 1
ATOM 1270 C CA . ALA A 1 168 ? -18.094 2.000 -14.210 1.00 66.50 168 ALA A CA 1
ATOM 1271 C C . ALA A 1 168 ? -17.255 1.088 -13.289 1.00 66.50 168 ALA A C 1
ATOM 1273 O O . ALA A 1 168 ? -17.447 1.082 -12.070 1.00 66.50 168 ALA A O 1
ATOM 1274 N N . PRO A 1 169 ? -16.371 0.263 -13.863 1.00 78.19 169 PRO A N 1
ATOM 1275 C CA . PRO A 1 169 ? -15.718 -0.810 -13.132 1.00 78.19 169 PRO A CA 1
ATOM 1276 C C . PRO A 1 169 ? -14.857 -0.272 -11.986 1.00 78.19 169 PRO A C 1
ATOM 1278 O O . PRO A 1 169 ? -14.073 0.664 -12.147 1.00 78.19 169 PRO A O 1
ATOM 1281 N N . LEU A 1 170 ? -15.030 -0.885 -10.815 1.00 88.88 170 LEU A N 1
ATOM 1282 C CA . LEU A 1 170 ? -14.452 -0.429 -9.558 1.00 88.88 170 LEU A CA 1
ATOM 1283 C C . LEU A 1 170 ? -12.917 -0.586 -9.542 1.00 88.88 170 LEU A C 1
ATOM 1285 O O . LEU A 1 170 ? -12.408 -1.641 -9.941 1.00 88.88 170 LEU A O 1
ATOM 1289 N N . PRO A 1 171 ? -12.169 0.402 -9.015 1.00 93.25 171 PRO A N 1
ATOM 1290 C CA . PRO A 1 171 ? -10.735 0.270 -8.803 1.00 93.25 171 PRO A CA 1
ATOM 1291 C C . PRO A 1 171 ? -10.374 -0.979 -7.977 1.00 93.25 171 PRO A C 1
ATOM 1293 O O . PRO A 1 171 ? -11.033 -1.259 -6.969 1.00 93.25 171 PRO A O 1
ATOM 1296 N N . PRO A 1 172 ? -9.300 -1.713 -8.330 1.00 94.56 172 PRO A N 1
ATOM 1297 C CA . PRO A 1 172 ? -8.924 -2.962 -7.667 1.00 94.56 172 PRO A CA 1
ATOM 1298 C C . PRO A 1 172 ? -8.766 -2.851 -6.146 1.00 94.56 172 PRO A C 1
ATOM 1300 O O . PRO A 1 172 ? -9.139 -3.774 -5.425 1.00 94.56 172 PRO A O 1
ATOM 1303 N N . THR A 1 173 ? -8.243 -1.724 -5.657 1.00 95.19 173 THR A N 1
ATOM 1304 C CA . THR A 1 173 ? -8.038 -1.475 -4.223 1.00 95.19 173 THR A CA 1
ATOM 1305 C C . THR A 1 173 ? -9.360 -1.288 -3.474 1.00 95.19 173 THR A C 1
ATOM 1307 O O . THR A 1 173 ? -9.478 -1.742 -2.343 1.00 95.19 173 THR A O 1
ATOM 1310 N N . LEU A 1 174 ? -10.387 -0.705 -4.104 1.00 94.69 174 LEU A N 1
ATOM 1311 C CA . LEU A 1 174 ? -11.731 -0.623 -3.517 1.00 94.69 174 LEU A CA 1
ATOM 1312 C C . LEU A 1 174 ? -12.446 -1.981 -3.578 1.00 94.69 174 LEU A C 1
ATOM 1314 O O . LEU A 1 174 ? -13.078 -2.384 -2.608 1.00 94.69 174 LEU A O 1
ATOM 1318 N N . ARG A 1 175 ? -12.252 -2.753 -4.657 1.00 93.62 175 ARG A N 1
ATOM 1319 C CA . ARG A 1 175 ? -12.736 -4.144 -4.736 1.00 93.62 175 ARG A CA 1
ATOM 1320 C C . ARG A 1 175 ? -12.137 -5.026 -3.637 1.00 93.62 175 ARG A C 1
ATOM 1322 O O . ARG A 1 175 ? -12.800 -5.929 -3.143 1.00 93.62 175 ARG A O 1
ATOM 1329 N N . MET A 1 176 ? -10.889 -4.772 -3.240 1.00 94.69 176 MET A N 1
ATOM 1330 C CA . MET A 1 176 ? -10.253 -5.463 -2.115 1.00 94.69 176 MET A CA 1
ATOM 1331 C C . MET A 1 176 ? -10.986 -5.214 -0.785 1.00 94.69 176 MET A C 1
ATOM 1333 O O . MET A 1 176 ? -11.051 -6.141 0.024 1.00 94.69 176 MET A O 1
ATOM 1337 N N . LEU A 1 177 ? -11.561 -4.022 -0.576 1.00 94.31 177 LEU A N 1
ATOM 1338 C CA . LEU A 1 177 ? -12.402 -3.727 0.590 1.00 94.31 177 LEU A CA 1
ATOM 1339 C C . LEU A 1 177 ? -13.729 -4.494 0.518 1.00 94.31 177 LEU A C 1
ATOM 1341 O O . LEU A 1 177 ? -14.072 -5.196 1.465 1.00 94.31 177 LEU A O 1
ATOM 1345 N N . ASP A 1 178 ? -14.421 -4.430 -0.625 1.00 92.12 178 ASP A N 1
ATOM 1346 C CA . ASP A 1 178 ? -15.729 -5.081 -0.830 1.00 92.12 178 ASP A CA 1
ATOM 1347 C C . ASP A 1 178 ? -15.653 -6.603 -0.668 1.00 92.12 178 ASP A C 1
ATOM 1349 O O . ASP A 1 178 ? -16.463 -7.216 0.027 1.00 92.12 178 ASP A O 1
ATOM 1353 N N . ASP A 1 179 ? -14.622 -7.213 -1.255 1.00 93.38 179 ASP A N 1
ATOM 1354 C CA . ASP A 1 179 ? -14.357 -8.646 -1.136 1.00 93.38 179 ASP A CA 1
ATOM 1355 C C . ASP A 1 179 ? -13.724 -9.020 0.218 1.00 93.38 179 ASP A C 1
ATOM 1357 O O . ASP A 1 179 ? -13.456 -10.198 0.471 1.00 93.38 179 ASP A O 1
ATOM 1361 N N . GLN A 1 180 ? -13.408 -8.031 1.062 1.00 92.81 180 GLN A N 1
ATOM 1362 C CA . GLN A 1 180 ? -12.693 -8.185 2.329 1.00 92.81 180 GLN A CA 1
ATOM 1363 C C . GLN A 1 180 ? -11.418 -9.030 2.184 1.00 92.81 180 GLN A C 1
ATOM 1365 O O . GLN A 1 180 ? -11.073 -9.850 3.040 1.00 92.81 180 GLN A O 1
ATOM 1370 N N . ARG A 1 181 ? -10.650 -8.810 1.112 1.00 94.75 181 ARG A N 1
ATOM 1371 C CA . ARG A 1 181 ? -9.362 -9.490 0.901 1.00 94.75 181 ARG A CA 1
ATOM 1372 C C . ARG A 1 181 ? -8.277 -8.808 1.745 1.00 94.75 181 ARG A C 1
ATOM 1374 O O . ARG A 1 181 ? -8.206 -7.585 1.734 1.00 94.75 181 ARG A O 1
ATOM 1381 N N . PRO A 1 182 ? -7.429 -9.550 2.485 1.00 95.31 182 PRO A N 1
ATOM 1382 C CA . PRO A 1 182 ? -6.370 -8.956 3.312 1.00 95.31 182 PRO A CA 1
ATOM 1383 C C . PRO A 1 182 ? -5.254 -8.316 2.488 1.00 95.31 182 PRO A C 1
ATOM 1385 O O . PRO A 1 182 ? -4.585 -7.404 2.967 1.00 95.31 182 PRO A O 1
ATOM 1388 N N . SER A 1 183 ? -5.042 -8.790 1.263 1.00 96.31 183 SER A N 1
ATOM 1389 C CA . SER A 1 183 ? -4.023 -8.270 0.365 1.00 96.31 183 SER A CA 1
ATOM 1390 C C . SER A 1 183 ? -4.422 -8.417 -1.100 1.00 96.31 183 SER A C 1
ATOM 1392 O O . SER A 1 183 ? -5.285 -9.222 -1.466 1.00 96.31 183 SER A O 1
ATOM 1394 N N . LEU A 1 184 ? -3.766 -7.622 -1.939 1.00 95.81 184 LEU A N 1
ATOM 1395 C CA . LEU A 1 184 ? -3.887 -7.623 -3.388 1.00 95.81 184 LEU A CA 1
ATOM 1396 C C . LEU A 1 184 ? -2.495 -7.456 -3.993 1.00 95.81 184 LEU A C 1
ATOM 1398 O O . LEU A 1 184 ? -1.737 -6.580 -3.583 1.00 95.81 184 LEU A O 1
ATOM 1402 N N . TYR A 1 185 ? -2.190 -8.257 -5.009 1.00 96.06 185 TYR A N 1
ATOM 1403 C CA . TYR A 1 185 ? -0.994 -8.098 -5.825 1.00 96.06 185 TYR A CA 1
ATOM 1404 C C . TYR A 1 185 ? -1.375 -8.011 -7.301 1.00 96.06 185 TYR A C 1
ATOM 1406 O O . TYR A 1 185 ? -2.122 -8.843 -7.815 1.00 96.06 185 TYR A O 1
ATOM 1414 N N . ILE A 1 186 ? -0.844 -6.998 -7.979 1.00 95.75 186 ILE A N 1
ATOM 1415 C CA . ILE A 1 186 ? -0.972 -6.777 -9.413 1.00 95.75 186 ILE A CA 1
ATOM 1416 C C . ILE A 1 186 ? 0.437 -6.829 -9.993 1.00 95.75 186 ILE A C 1
ATOM 1418 O O . ILE A 1 186 ? 1.201 -5.869 -9.902 1.00 95.75 186 ILE A O 1
ATOM 1422 N N . ALA A 1 187 ? 0.775 -7.953 -10.623 1.00 94.12 187 ALA A N 1
ATOM 1423 C CA . ALA A 1 187 ? 2.094 -8.166 -11.216 1.00 94.12 187 ALA A CA 1
ATOM 1424 C C . ALA A 1 187 ? 2.391 -7.217 -12.394 1.00 94.12 187 ALA A C 1
ATOM 1426 O O . ALA A 1 187 ? 3.552 -6.956 -12.704 1.00 94.12 187 ALA A O 1
ATOM 1427 N N . SER A 1 188 ? 1.349 -6.723 -13.074 1.00 94.69 188 SER A N 1
ATOM 1428 C CA . SER A 1 188 ? 1.469 -5.795 -14.198 1.00 94.69 188 SER A CA 1
ATOM 1429 C C . SER A 1 188 ? 0.335 -4.773 -14.184 1.00 94.69 188 SER A C 1
ATOM 1431 O O . SER A 1 188 ? -0.793 -5.072 -14.571 1.00 94.69 188 SER A O 1
ATOM 1433 N N . CYS A 1 189 ? 0.643 -3.549 -13.759 1.00 94.50 189 CYS A N 1
ATOM 1434 C CA . CYS A 1 189 ? -0.324 -2.456 -13.646 1.00 94.50 189 CYS A CA 1
ATOM 1435 C C . CYS A 1 189 ? -0.970 -2.082 -14.986 1.00 94.50 189 CYS A C 1
ATOM 1437 O O . CYS A 1 189 ? -2.134 -1.711 -15.022 1.00 94.50 189 CYS A O 1
ATOM 1439 N N . ILE A 1 190 ? -0.250 -2.252 -16.098 1.00 92.81 190 ILE A N 1
ATOM 1440 C CA . ILE A 1 190 ? -0.783 -2.002 -17.446 1.00 92.81 190 ILE A CA 1
ATOM 1441 C C . ILE A 1 190 ? -1.813 -3.044 -17.901 1.00 92.81 190 ILE A C 1
ATOM 1443 O O . ILE A 1 190 ? -2.586 -2.776 -18.818 1.00 92.81 190 ILE A O 1
ATOM 1447 N N . ALA A 1 191 ? -1.802 -4.240 -17.307 1.00 92.25 191 ALA A N 1
ATOM 1448 C CA . ALA A 1 191 ? -2.762 -5.291 -17.627 1.00 92.25 191 ALA A CA 1
ATOM 1449 C C . ALA A 1 191 ? -4.089 -5.100 -16.874 1.00 92.25 191 ALA A C 1
ATOM 1451 O O . ALA A 1 191 ? -5.117 -5.622 -17.303 1.00 92.25 191 ALA A O 1
ATOM 1452 N N . GLU A 1 192 ? -4.073 -4.342 -15.774 1.00 93.56 192 GLU A N 1
ATOM 1453 C CA . GLU A 1 192 ? -5.249 -4.061 -14.959 1.00 93.56 192 GLU A CA 1
ATOM 1454 C C . GLU A 1 192 ? -5.949 -2.788 -15.450 1.00 93.56 192 GLU A C 1
ATOM 1456 O O . GLU A 1 192 ? -5.522 -1.665 -15.188 1.00 93.56 192 GLU A O 1
ATOM 1461 N N . ARG A 1 193 ? -7.052 -2.969 -16.182 1.00 88.12 193 ARG A N 1
ATOM 1462 C CA . ARG A 1 193 ? -7.754 -1.886 -16.895 1.00 88.12 193 ARG A CA 1
ATOM 1463 C C . ARG A 1 193 ? -8.378 -0.842 -15.974 1.00 88.12 193 ARG A C 1
ATOM 1465 O O . ARG A 1 193 ? -8.654 0.265 -16.424 1.00 88.12 193 ARG A O 1
ATOM 1472 N N . HIS A 1 194 ? -8.637 -1.206 -14.723 1.00 90.31 194 HIS A N 1
ATOM 1473 C CA . HIS A 1 194 ? -9.361 -0.369 -13.763 1.00 90.31 194 HIS A CA 1
ATOM 1474 C C . HIS A 1 194 ? -8.440 0.232 -12.705 1.00 90.31 194 HIS A C 1
ATOM 1476 O O . HIS A 1 194 ? -8.903 0.830 -11.735 1.00 90.31 194 HIS A O 1
ATOM 1482 N N . LEU A 1 195 ? -7.126 0.077 -12.877 1.00 92.12 195 LEU A N 1
ATOM 1483 C CA . LEU A 1 195 ? -6.159 0.705 -11.999 1.00 92.12 195 LEU A CA 1
ATOM 1484 C C . LEU A 1 195 ? -6.197 2.227 -12.177 1.00 92.12 195 LEU A C 1
ATOM 1486 O O . LEU A 1 195 ? -6.062 2.750 -13.284 1.00 92.12 195 LEU A O 1
ATOM 1490 N N . VAL A 1 196 ? -6.344 2.940 -11.063 1.00 91.56 196 VAL A N 1
ATOM 1491 C CA . VAL A 1 196 ? -6.322 4.402 -11.035 1.00 91.56 196 VAL A CA 1
ATOM 1492 C C . VAL A 1 196 ? -4.927 4.872 -10.646 1.00 91.56 196 VAL A C 1
ATOM 1494 O O . VAL A 1 196 ? -4.406 4.520 -9.590 1.00 91.56 196 VAL A O 1
ATOM 1497 N N . TYR A 1 197 ? -4.326 5.700 -11.497 1.00 90.75 197 TYR A N 1
ATOM 1498 C CA . TYR A 1 197 ? -3.047 6.344 -11.217 1.00 90.75 197 TYR A CA 1
ATOM 1499 C C . TYR A 1 197 ? -3.299 7.703 -10.569 1.00 90.75 197 TYR A C 1
ATOM 1501 O O . TYR A 1 197 ? -3.894 8.582 -11.189 1.00 90.75 197 TYR A O 1
ATOM 1509 N N . LEU A 1 198 ? -2.791 7.913 -9.354 1.00 86.62 1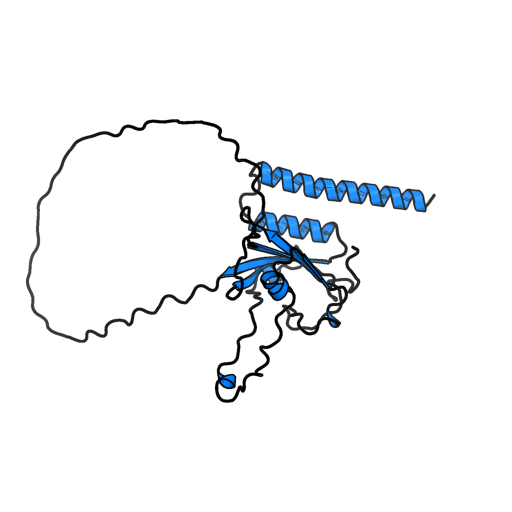98 LEU A N 1
ATOM 1510 C CA . LEU A 1 198 ? -3.024 9.145 -8.583 1.00 86.62 198 LEU A CA 1
ATOM 1511 C C . LEU A 1 198 ? -2.561 10.419 -9.303 1.00 86.62 198 LEU A C 1
ATOM 1513 O O . LEU A 1 198 ? -3.176 11.473 -9.189 1.00 86.62 198 LEU A O 1
ATOM 1517 N N . ARG A 1 199 ? -1.509 10.317 -10.122 1.00 85.56 199 ARG A N 1
ATOM 1518 C CA . ARG A 1 199 ? -1.007 11.421 -10.959 1.00 85.56 199 ARG A CA 1
ATOM 1519 C C . ARG A 1 199 ? -1.692 11.527 -12.326 1.00 85.56 199 ARG A C 1
ATOM 1521 O O . ARG A 1 199 ? -1.207 12.253 -13.187 1.00 85.56 199 ARG A O 1
ATOM 1528 N N . LYS A 1 200 ? -2.776 10.777 -12.549 1.00 87.06 200 LYS A N 1
ATOM 1529 C CA . LYS A 1 200 ? -3.547 10.716 -13.805 1.00 87.06 200 LYS A CA 1
ATOM 1530 C C . LYS A 1 200 ? -2.701 10.385 -15.045 1.00 87.06 200 LYS A C 1
ATOM 1532 O O . LYS A 1 200 ? -3.097 10.680 -16.168 1.00 87.06 200 LYS A O 1
ATOM 1537 N N . PHE A 1 201 ? -1.541 9.757 -14.845 1.00 89.00 201 PHE A N 1
ATOM 1538 C CA . PHE A 1 201 ? -0.630 9.343 -15.906 1.00 89.00 201 PHE A CA 1
ATOM 1539 C C . PHE A 1 201 ? -0.373 7.834 -15.805 1.00 89.00 201 PHE A C 1
ATOM 1541 O O . PHE A 1 201 ? 0.056 7.384 -14.738 1.00 89.00 201 PHE A O 1
ATOM 1548 N N . PRO A 1 202 ? -0.623 7.051 -16.871 1.00 91.00 202 PRO A N 1
ATOM 1549 C CA . PRO A 1 202 ? -0.364 5.616 -16.866 1.00 91.00 202 PRO A CA 1
ATOM 1550 C C . PRO A 1 202 ? 1.115 5.296 -16.645 1.00 91.00 202 PRO A C 1
ATOM 1552 O O . PRO A 1 202 ? 1.992 5.868 -17.290 1.00 91.00 202 PRO A O 1
ATOM 1555 N N . MET A 1 203 ? 1.391 4.346 -15.755 1.00 93.94 203 MET A N 1
ATOM 1556 C CA . MET A 1 203 ? 2.747 3.913 -15.413 1.00 93.94 203 MET A CA 1
ATOM 1557 C C . MET A 1 203 ? 2.892 2.391 -15.500 1.00 93.94 203 MET A C 1
ATOM 1559 O O . MET A 1 203 ? 1.932 1.638 -15.314 1.00 93.94 203 MET A O 1
ATOM 1563 N N . ILE A 1 204 ? 4.120 1.945 -15.769 1.00 95.12 204 ILE A N 1
ATOM 1564 C CA . ILE A 1 204 ? 4.487 0.529 -15.897 1.00 95.12 204 ILE A CA 1
ATOM 1565 C C . ILE A 1 204 ? 5.132 0.067 -14.595 1.00 95.12 204 ILE A C 1
ATOM 1567 O O . ILE A 1 204 ? 6.029 0.732 -14.084 1.00 95.12 204 ILE A O 1
ATOM 1571 N N . GLY A 1 205 ? 4.698 -1.081 -14.085 1.00 95.44 205 GLY A N 1
ATOM 1572 C CA . GLY A 1 205 ? 5.256 -1.708 -12.894 1.00 95.44 205 GLY A CA 1
ATOM 1573 C C . GLY A 1 205 ? 4.293 -2.716 -12.291 1.00 95.44 205 GLY A C 1
ATOM 1574 O O . GLY A 1 205 ? 3.367 -3.182 -12.962 1.00 95.44 205 GLY A O 1
ATOM 1575 N N . SER A 1 206 ? 4.516 -3.017 -11.020 1.00 96.06 206 SER A N 1
ATOM 1576 C CA . SER A 1 206 ? 3.651 -3.847 -10.187 1.00 96.06 206 SER A CA 1
ATOM 1577 C C . SER A 1 206 ? 3.161 -3.057 -8.979 1.00 96.06 206 SER A C 1
ATOM 1579 O O . SER A 1 206 ? 3.807 -2.089 -8.573 1.00 96.06 206 SER A O 1
ATOM 1581 N N . TYR A 1 207 ? 2.032 -3.477 -8.421 1.00 96.19 207 TYR A N 1
ATOM 1582 C CA . TYR A 1 207 ? 1.382 -2.849 -7.277 1.00 96.19 207 TYR A CA 1
ATOM 1583 C C . TYR A 1 207 ? 0.997 -3.911 -6.252 1.00 96.19 207 TYR A C 1
ATOM 1585 O O . TYR A 1 207 ? 0.482 -4.972 -6.603 1.00 96.19 207 TYR A O 1
ATOM 1593 N N . PHE A 1 208 ? 1.234 -3.614 -4.983 1.00 96.62 208 PHE A N 1
ATOM 1594 C CA . PHE A 1 208 ? 0.837 -4.426 -3.848 1.00 96.62 208 PHE A CA 1
ATOM 1595 C C . PHE A 1 208 ? 0.054 -3.566 -2.858 1.00 96.62 208 PHE A C 1
ATOM 1597 O O . PHE A 1 208 ? 0.429 -2.426 -2.594 1.00 96.62 208 PHE A O 1
ATOM 1604 N N . ALA A 1 209 ? -1.007 -4.124 -2.285 1.00 96.69 209 ALA A N 1
ATOM 1605 C CA . ALA A 1 209 ? -1.767 -3.506 -1.209 1.00 96.69 209 ALA A CA 1
ATOM 1606 C C . ALA A 1 209 ? -2.045 -4.519 -0.100 1.00 96.69 209 ALA A C 1
ATOM 1608 O O . ALA A 1 209 ? -2.333 -5.686 -0.370 1.00 96.69 209 ALA A O 1
ATOM 1609 N N . CYS A 1 210 ? -1.992 -4.061 1.147 1.00 96.62 210 CYS A N 1
ATOM 1610 C CA . CYS A 1 210 ? -2.297 -4.844 2.337 1.00 96.62 210 CYS A CA 1
ATOM 1611 C C . CYS A 1 210 ? -3.202 -4.040 3.275 1.00 96.62 210 CYS A C 1
ATOM 1613 O O . CYS A 1 210 ? -2.917 -2.877 3.567 1.00 96.62 210 CYS A O 1
ATOM 1615 N N . ALA A 1 211 ? -4.286 -4.658 3.740 1.00 96.38 211 ALA A N 1
ATOM 1616 C CA . ALA A 1 211 ? -5.227 -4.043 4.664 1.00 96.38 211 ALA A CA 1
ATOM 1617 C C . ALA A 1 211 ? -4.675 -4.061 6.092 1.00 96.38 211 ALA A C 1
ATOM 1619 O O . ALA A 1 211 ? -4.258 -5.101 6.608 1.00 96.38 211 ALA A O 1
ATOM 1620 N N . VAL A 1 212 ? -4.742 -2.912 6.755 1.00 94.44 212 VAL A N 1
ATOM 1621 C CA . VAL A 1 212 ? -4.495 -2.767 8.188 1.00 94.44 212 VAL A CA 1
ATOM 1622 C C . VAL A 1 212 ? -5.832 -2.903 8.903 1.00 94.44 212 VAL A C 1
ATOM 1624 O O . VAL A 1 212 ? -6.748 -2.102 8.698 1.00 94.44 212 VAL A O 1
ATOM 1627 N N . ARG A 1 213 ? -5.941 -3.948 9.725 1.00 93.38 213 ARG A N 1
ATOM 1628 C CA . ARG A 1 213 ? -7.172 -4.299 10.433 1.00 93.38 213 ARG A CA 1
ATOM 1629 C C . ARG A 1 213 ? -7.148 -3.778 11.864 1.00 93.38 213 ARG A C 1
ATOM 1631 O O . ARG A 1 213 ? -6.128 -3.909 12.540 1.00 93.38 213 ARG A O 1
ATOM 1638 N N . SER A 1 214 ? -8.268 -3.257 12.347 1.00 91.12 214 SER A N 1
ATOM 1639 C CA . SER A 1 214 ? -8.487 -3.060 13.781 1.00 91.12 214 SER A CA 1
ATOM 1640 C C . SER A 1 214 ? -8.764 -4.392 14.485 1.00 91.12 214 SER A C 1
ATOM 1642 O O . SER A 1 214 ? -8.944 -5.439 13.859 1.00 91.12 214 SER A O 1
ATOM 1644 N N . SER A 1 215 ? -8.803 -4.363 15.817 1.00 88.50 215 SER A N 1
ATOM 1645 C CA . SER A 1 215 ? -9.043 -5.542 16.661 1.00 88.50 215 SER A CA 1
ATOM 1646 C C . SER A 1 215 ? -10.386 -6.235 16.398 1.00 88.50 215 SER A C 1
ATOM 1648 O O . SER A 1 215 ? -10.496 -7.439 16.610 1.00 88.50 215 SER A O 1
ATOM 1650 N N . ASN A 1 216 ? -11.388 -5.502 15.902 1.00 90.31 216 ASN A N 1
ATOM 1651 C CA . ASN A 1 216 ? -12.693 -6.032 15.486 1.00 90.31 216 ASN A CA 1
ATOM 1652 C C . ASN A 1 216 ? -12.677 -6.696 14.089 1.00 90.31 216 ASN A C 1
ATOM 1654 O O . ASN A 1 216 ? -13.684 -7.268 13.684 1.00 90.31 216 ASN A O 1
ATOM 1658 N N . GLY A 1 217 ? -11.564 -6.627 13.350 1.00 90.12 217 GLY A N 1
ATOM 1659 C CA . GLY A 1 217 ? -11.430 -7.164 11.993 1.00 90.12 217 GLY A CA 1
ATOM 1660 C C . GLY A 1 217 ? -11.758 -6.184 10.860 1.00 90.12 217 GLY A C 1
ATOM 1661 O O . GLY A 1 217 ? -11.552 -6.537 9.699 1.00 90.12 217 GLY A O 1
ATOM 1662 N N . GLU A 1 218 ? -12.212 -4.972 11.174 1.00 94.00 218 GLU A N 1
ATOM 1663 C CA . GLU A 1 218 ? -12.515 -3.913 10.205 1.00 94.00 218 GLU A CA 1
ATOM 1664 C C . GLU A 1 218 ? -11.238 -3.333 9.587 1.00 94.00 218 GLU A C 1
ATOM 1666 O O . GLU A 1 218 ? -10.198 -3.247 10.239 1.00 94.00 218 GLU A O 1
ATOM 1671 N N . TYR A 1 219 ? -11.292 -2.936 8.319 1.00 95.56 219 TYR A N 1
ATOM 1672 C CA . TYR A 1 219 ? -10.162 -2.350 7.605 1.00 95.56 219 TYR A CA 1
ATOM 1673 C C . TYR A 1 219 ? -10.174 -0.846 7.836 1.00 95.56 219 TYR A C 1
ATOM 1675 O O . TYR A 1 219 ? -11.127 -0.172 7.463 1.00 95.56 219 TYR A O 1
ATOM 1683 N N . LYS A 1 220 ? -9.110 -0.322 8.448 1.00 94.75 220 LYS A N 1
ATOM 1684 C CA . LYS A 1 220 ? -8.985 1.110 8.770 1.00 94.75 220 LYS A CA 1
ATOM 1685 C C . LYS A 1 220 ? -7.975 1.836 7.894 1.00 94.75 220 LYS A C 1
ATOM 1687 O O . LYS A 1 220 ? -8.072 3.044 7.709 1.00 94.75 220 LYS A O 1
ATOM 1692 N N . ALA A 1 221 ? -7.008 1.109 7.344 1.00 95.62 221 ALA A N 1
ATOM 1693 C CA . ALA A 1 221 ? -6.022 1.670 6.435 1.00 95.62 221 ALA A CA 1
ATOM 1694 C C . ALA A 1 221 ? -5.519 0.624 5.435 1.00 95.62 221 ALA A C 1
ATOM 1696 O O . ALA A 1 221 ? -5.732 -0.578 5.593 1.00 95.62 221 ALA A O 1
ATOM 1697 N N . MET A 1 222 ? -4.815 1.097 4.414 1.00 96.19 222 MET A N 1
ATOM 1698 C CA . MET A 1 222 ? -4.244 0.318 3.327 1.00 96.19 222 MET A CA 1
ATOM 1699 C C . MET A 1 222 ? -2.780 0.706 3.159 1.00 96.19 222 MET A C 1
ATOM 1701 O O . MET A 1 222 ? -2.480 1.832 2.767 1.00 96.19 222 MET A O 1
ATOM 1705 N N . LEU A 1 223 ? -1.865 -0.227 3.419 1.00 95.44 223 LEU A N 1
ATOM 1706 C CA . LEU A 1 223 ? -0.449 -0.065 3.103 1.00 95.44 223 LEU A CA 1
ATOM 1707 C C . LEU A 1 223 ? -0.218 -0.520 1.664 1.00 95.44 223 LEU A C 1
ATOM 1709 O O . LEU A 1 223 ? -0.422 -1.688 1.332 1.00 95.44 223 LEU A O 1
ATOM 1713 N N . CYS A 1 224 ? 0.200 0.406 0.816 1.00 95.75 224 CYS A N 1
ATOM 1714 C CA . CYS A 1 224 ? 0.391 0.190 -0.607 1.00 95.75 224 CYS A CA 1
ATOM 1715 C C . CYS A 1 224 ? 1.866 0.347 -0.967 1.00 95.75 224 CYS A C 1
ATOM 1717 O O . CYS A 1 224 ? 2.538 1.242 -0.461 1.00 95.75 224 CYS A O 1
ATOM 1719 N N . ALA A 1 225 ? 2.362 -0.491 -1.869 1.00 95.44 225 ALA A N 1
ATOM 1720 C CA . ALA A 1 225 ? 3.721 -0.411 -2.377 1.00 95.44 225 ALA A CA 1
ATOM 1721 C C . ALA A 1 225 ? 3.745 -0.687 -3.878 1.00 95.44 225 ALA A C 1
ATOM 1723 O O . ALA A 1 225 ? 3.046 -1.576 -4.363 1.00 95.44 225 ALA A O 1
ATOM 1724 N N . ASP A 1 226 ? 4.563 0.053 -4.619 1.00 95.12 226 ASP A N 1
ATOM 1725 C CA . ASP A 1 226 ? 4.680 -0.134 -6.057 1.00 95.12 226 ASP A CA 1
ATOM 1726 C C . ASP A 1 226 ? 6.095 0.093 -6.599 1.00 95.12 226 ASP A C 1
ATOM 1728 O O . ASP A 1 226 ? 7.010 0.613 -5.945 1.00 95.12 226 ASP A O 1
ATOM 1732 N N . THR A 1 227 ? 6.271 -0.375 -7.829 1.00 95.38 227 THR A N 1
ATOM 1733 C CA . THR A 1 227 ? 7.503 -0.262 -8.612 1.00 95.38 227 THR A CA 1
ATOM 1734 C C . THR A 1 227 ? 7.304 0.608 -9.852 1.00 95.38 227 THR A C 1
ATOM 1736 O O . THR A 1 227 ? 8.059 0.478 -10.817 1.00 95.38 227 THR A O 1
ATOM 1739 N N . LEU A 1 228 ? 6.296 1.487 -9.858 1.00 93.94 228 LEU A N 1
ATOM 1740 C CA . LEU A 1 228 ? 5.869 2.224 -11.045 1.00 93.94 228 LEU A CA 1
ATOM 1741 C C . LEU A 1 228 ? 6.981 3.143 -11.571 1.00 93.94 228 LEU A C 1
ATOM 1743 O O . LEU A 1 228 ? 7.499 4.000 -10.857 1.00 93.94 228 LEU A O 1
ATOM 1747 N N . ALA A 1 229 ? 7.351 2.979 -12.840 1.00 91.75 229 ALA A N 1
ATOM 1748 C CA . ALA A 1 229 ? 8.293 3.863 -13.523 1.00 91.75 229 ALA A CA 1
ATOM 1749 C C . ALA A 1 229 ? 7.625 5.213 -13.870 1.00 91.75 229 ALA A C 1
ATOM 1751 O O . ALA A 1 229 ? 6.459 5.209 -14.273 1.00 91.75 229 ALA A O 1
ATOM 1752 N N . PRO A 1 230 ? 8.335 6.362 -13.799 1.00 87.56 230 PRO A N 1
ATOM 1753 C CA . PRO A 1 230 ? 9.791 6.499 -13.646 1.00 87.56 230 PRO A CA 1
ATOM 1754 C C . PRO A 1 230 ? 10.411 6.482 -12.228 1.00 87.56 230 PRO A C 1
ATOM 1756 O O . PRO A 1 230 ? 11.617 6.248 -12.172 1.00 87.56 230 PRO A O 1
ATOM 1759 N N . PRO A 1 231 ? 9.709 6.719 -11.097 1.00 87.56 231 PRO A N 1
ATOM 1760 C CA . PRO A 1 231 ? 10.353 6.645 -9.776 1.00 87.56 231 PRO A CA 1
ATOM 1761 C C . PRO A 1 231 ? 10.859 5.237 -9.427 1.00 87.56 231 PRO A C 1
ATOM 1763 O O . PRO A 1 231 ? 11.891 5.072 -8.779 1.00 87.56 231 PRO A O 1
ATOM 1766 N N . GLY A 1 232 ? 10.117 4.218 -9.860 1.00 88.69 232 GLY A N 1
ATOM 1767 C CA . GLY A 1 232 ? 10.450 2.807 -9.733 1.00 88.69 232 GLY A CA 1
ATOM 1768 C C . GLY A 1 232 ? 11.192 2.232 -10.937 1.00 88.69 232 GLY A C 1
ATOM 1769 O O . GLY A 1 232 ? 11.424 2.889 -11.950 1.00 88.69 232 GLY A O 1
ATOM 1770 N N . ASN A 1 233 ? 11.552 0.954 -10.828 1.00 89.94 233 ASN A N 1
ATOM 1771 C CA . ASN A 1 233 ? 12.247 0.216 -11.885 1.00 89.94 233 ASN A CA 1
ATOM 1772 C C . ASN A 1 233 ? 11.301 -0.409 -12.933 1.00 89.94 233 ASN A C 1
ATOM 1774 O O . ASN A 1 233 ? 11.783 -1.007 -13.891 1.00 89.94 233 ASN A O 1
ATOM 1778 N N . GLY A 1 234 ? 9.979 -0.325 -12.741 1.00 92.25 234 GLY A N 1
ATOM 1779 C CA . GLY A 1 234 ? 8.963 -0.955 -13.590 1.00 92.25 234 GLY A CA 1
ATOM 1780 C C . GLY A 1 234 ? 8.937 -2.489 -13.539 1.00 92.25 234 GLY A C 1
ATOM 1781 O O . GLY A 1 234 ? 8.171 -3.107 -14.275 1.00 92.25 234 GLY A O 1
ATOM 1782 N N . GLY A 1 235 ? 9.770 -3.108 -12.698 1.00 91.50 235 GLY A N 1
ATOM 1783 C CA . GLY A 1 235 ? 9.847 -4.554 -12.512 1.00 91.50 235 GLY A CA 1
ATOM 1784 C C . GLY A 1 235 ? 8.805 -5.069 -11.524 1.00 91.50 235 GLY A C 1
ATOM 1785 O O . GLY A 1 235 ? 8.074 -4.297 -10.913 1.00 91.50 235 GLY A O 1
ATOM 1786 N N . GLN A 1 236 ? 8.739 -6.381 -11.343 1.00 90.44 236 GLN A N 1
ATOM 1787 C CA . GLN A 1 236 ? 7.852 -6.993 -10.353 1.00 90.44 236 GLN A CA 1
ATOM 1788 C C . GLN A 1 236 ? 8.431 -6.875 -8.940 1.00 90.44 236 GLN A C 1
ATOM 1790 O O . GLN A 1 236 ? 9.643 -7.005 -8.747 1.00 90.44 236 GLN A O 1
ATOM 1795 N N . ILE A 1 237 ? 7.563 -6.666 -7.948 1.00 84.56 237 ILE A N 1
ATOM 1796 C CA . ILE A 1 237 ? 7.899 -6.916 -6.544 1.00 84.56 237 ILE A CA 1
ATOM 1797 C C . ILE A 1 237 ? 8.039 -8.440 -6.391 1.00 84.56 237 ILE A C 1
ATOM 1799 O O . ILE A 1 237 ? 7.088 -9.142 -6.747 1.00 84.56 237 ILE A O 1
ATOM 1803 N N . PRO A 1 238 ? 9.198 -8.954 -5.934 1.00 76.75 238 PRO A N 1
ATOM 1804 C CA . PRO A 1 238 ? 9.368 -10.377 -5.649 1.00 76.75 238 PRO A CA 1
ATOM 1805 C C . PRO A 1 238 ? 8.380 -10.826 -4.567 1.00 76.75 238 PRO A C 1
ATOM 1807 O O . PRO A 1 238 ? 8.191 -10.090 -3.598 1.00 76.75 238 PRO A O 1
ATOM 1810 N N . GLU A 1 239 ? 7.777 -12.002 -4.750 1.00 59.88 239 GLU A N 1
ATOM 1811 C CA . GLU A 1 239 ? 6.923 -12.655 -3.741 1.00 59.88 239 GLU A CA 1
ATOM 1812 C C . GLU A 1 239 ? 7.698 -13.050 -2.475 1.00 59.88 239 GLU A C 1
ATOM 1814 O O . GLU A 1 239 ? 8.883 -13.454 -2.594 1.00 59.88 239 GLU A O 1
#

Foldseek 3Di:
DVVVVVVVVVVVLVVVLVVLVVVLVVCVVVCVPVDPQVSQQSVQQSCCVNFLFVKKFKWFWDAPDDPDPPPPPPPPPDDDDDDDDDDDDDDDDDDDDDDDDDDDDDDDDDDDDDPDDPPPQDDSPRIKIWTCYMHPVCCVSPVDGQIGDQQDPDPVCVVPDDVPSPRDDGAPVSVCQNVVPQKDKAQWQVVDPRHDDSVNDDWAWIKMKGFDADPSRHGGMIIMTIQTPPSHPSHGTDD

Radius of gyration: 27.83 Å; chains: 1; bounding box: 76×71×71 Å

pLDDT: mean 76.25, std 21.73, range [28.44, 96.69]

Organism: NCBI:txid121088

Sequence (239 aa):
EEAAKLRKCAREREASNRAQIENLSAAVASGEVVDPLDLFRRCAGIVAACTAAKSCYVALVVDKEEPEPELEEDDVESDDEADRLVPPPATPSPDGDEVPQEESGEKGGAPTDVKGNEVLKFDYSKVFLEYVVGSPEQDFFNKGDFELRRPSRGEDEEADAGEDASSAPLPPTLRMLDDQRPSLYIASCIAERHLVYLRKFPMIGSYFACAVRSSNGEYKAMLCADTLAPPGNGGQIPE

Secondary structure (DSSP, 8-state):
-HHHHHHHHHHHHHHHH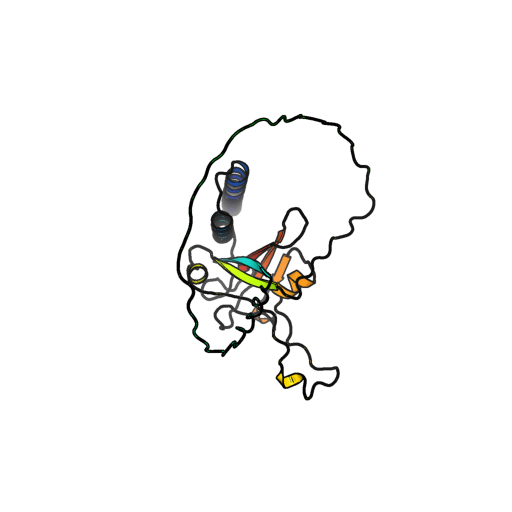HHHHHHHHHHHHTT----HHHHHHHHHHHHHHHSS-SEEEEEEEEE-PPPPP---------------------------------------------------PPP-TTEEEEEEEE-TT-GGGGSS--EEPPPP--GGGTTT--TT---PPPPHHHHHHHTT-SEEEES-GGG-TTPPPTTSS---S-EEEEEEEPTTS-EEEEEEEE--TTTS-SSPPP-